Protein AF-V6KBD4-F1 (afdb_monomer_lite)

Radius of gyration: 64.6 Å; chains: 1; bounding box: 111×42×204 Å

pLDDT: mean 84.42, std 13.15, range [34.78, 98.12]

Organism: NCBI:txid1352936

Secondary structure (DSSP, 8-state):
-HHHHHHHHHHHHHHHHHHHHHHHHHHHHHHHHHHHHHHHHHHHHHHHHHHHHHHHHHHHHHHHHHHHHHHHHHHHHHHHHHHHHHHHHHHHHHHHHHHHHHHHHHHHHHHHHHHHHHHHHHHHHHHHHHHS------S-HHHHHHHHHHHHHHHHHHHHHHHH-HHHHHHHHHHHTTSS-HHHHHHHHHHHHHSTTTTT-BHHHHHHHHHHTT-TTHHHHHHHHHHHHHTT-TTSBHHHHTT-----

Structure (mmCIF, N/CA/C/O backbone):
data_AF-V6KBD4-F1
#
_entry.id   AF-V6KBD4-F1
#
loop_
_atom_site.group_PDB
_atom_site.id
_atom_site.type_symbol
_atom_site.label_atom_id
_atom_site.label_alt_id
_atom_site.label_comp_id
_atom_site.label_asym_id
_atom_site.label_entity_id
_atom_site.label_seq_id
_atom_site.pdbx_PDB_ins_code
_atom_site.Cartn_x
_atom_site.Cartn_y
_atom_site.Cartn_z
_atom_site.occupancy
_atom_site.B_iso_or_equiv
_atom_site.auth_seq_id
_atom_site.auth_comp_id
_atom_site.auth_asym_id
_atom_site.auth_atom_id
_atom_site.pdbx_PDB_model_num
ATOM 1 N N . ALA A 1 1 ? -62.530 -12.960 110.787 1.00 58.47 1 ALA A N 1
ATOM 2 C CA . ALA A 1 1 ? -62.232 -13.960 109.736 1.00 58.47 1 ALA A CA 1
ATOM 3 C C . ALA A 1 1 ? -62.511 -13.427 108.323 1.00 58.47 1 ALA A C 1
ATOM 5 O O . ALA A 1 1 ? -61.730 -13.721 107.429 1.00 58.47 1 ALA A O 1
ATOM 6 N N . GLU A 1 2 ? -63.551 -12.612 108.109 1.00 58.28 2 GLU A N 1
ATOM 7 C CA . GLU A 1 2 ? -63.892 -12.059 106.780 1.00 58.28 2 GLU A CA 1
ATOM 8 C C . GLU A 1 2 ? -62.861 -11.076 106.199 1.00 58.28 2 GLU A C 1
ATOM 10 O O . GLU A 1 2 ? -62.531 -11.183 105.022 1.00 58.28 2 GLU A O 1
ATOM 15 N N . GLY A 1 3 ? -62.255 -10.197 107.009 1.00 59.12 3 GLY A N 1
ATOM 16 C CA . GLY A 1 3 ? -61.242 -9.243 106.517 1.00 59.12 3 GLY A CA 1
ATOM 17 C C . GLY A 1 3 ? -59.971 -9.890 105.942 1.00 59.12 3 GLY A C 1
ATOM 18 O O . GLY A 1 3 ? -59.351 -9.336 105.040 1.00 59.12 3 GLY A O 1
ATOM 19 N N . ALA A 1 4 ? -59.612 -11.094 106.402 1.00 62.81 4 ALA A N 1
ATOM 20 C CA . ALA A 1 4 ? -58.472 -11.849 105.873 1.00 62.81 4 ALA A CA 1
ATOM 21 C C . ALA A 1 4 ? -58.790 -12.544 104.534 1.00 62.81 4 ALA A C 1
ATOM 23 O O . ALA A 1 4 ? -57.897 -12.712 103.710 1.00 62.81 4 ALA A O 1
ATOM 24 N N . ARG A 1 5 ? -60.058 -12.915 104.295 1.00 64.62 5 ARG A N 1
ATOM 25 C CA . ARG A 1 5 ? -60.506 -13.509 103.022 1.00 64.62 5 ARG A CA 1
ATOM 26 C C . ARG A 1 5 ? -60.622 -12.455 101.921 1.00 64.62 5 ARG A C 1
ATOM 28 O O . ARG A 1 5 ? -60.110 -12.678 100.833 1.00 64.62 5 ARG A O 1
ATOM 35 N N . ALA A 1 6 ? -61.161 -11.277 102.240 1.00 69.94 6 ALA A N 1
ATOM 36 C CA . ALA A 1 6 ? -61.219 -10.152 101.303 1.00 69.94 6 ALA A CA 1
ATOM 37 C C . ALA A 1 6 ? -59.817 -9.646 100.892 1.00 69.94 6 ALA A C 1
ATOM 39 O O . ALA A 1 6 ? -59.587 -9.315 99.732 1.00 69.94 6 ALA A O 1
ATOM 40 N N . ALA A 1 7 ? -58.848 -9.637 101.817 1.00 70.25 7 ALA A N 1
ATOM 41 C CA . ALA A 1 7 ? -57.458 -9.284 101.512 1.00 70.25 7 ALA A CA 1
ATOM 42 C C . ALA A 1 7 ? -56.741 -10.338 100.637 1.00 70.25 7 ALA A C 1
ATOM 44 O O . ALA A 1 7 ? -55.886 -9.989 99.818 1.00 70.25 7 ALA A O 1
ATOM 45 N N . ALA A 1 8 ? -57.100 -11.617 100.780 1.00 72.75 8 ALA A N 1
ATOM 46 C CA . ALA A 1 8 ? -56.566 -12.704 99.962 1.00 72.75 8 ALA A CA 1
ATOM 47 C C . ALA A 1 8 ? -57.151 -12.692 98.537 1.00 72.75 8 ALA A C 1
ATOM 49 O O . ALA A 1 8 ? -56.403 -12.791 97.570 1.00 72.75 8 ALA A O 1
ATOM 50 N N . GLU A 1 9 ? -58.459 -12.467 98.382 1.00 75.25 9 GLU A N 1
ATOM 51 C CA . GLU A 1 9 ? -59.081 -12.308 97.057 1.00 75.25 9 GLU A CA 1
ATOM 52 C C . GLU A 1 9 ? -58.562 -11.062 96.327 1.00 75.25 9 GLU A C 1
ATOM 54 O O . GLU A 1 9 ? -58.238 -11.127 95.142 1.00 75.25 9 GLU A O 1
ATOM 59 N N . ALA A 1 10 ? -58.390 -9.937 97.029 1.00 76.94 10 ALA A N 1
ATOM 60 C CA . ALA A 1 10 ? -57.836 -8.720 96.436 1.00 76.94 10 ALA A CA 1
ATOM 61 C C . ALA A 1 10 ? -56.384 -8.898 95.953 1.00 76.94 10 ALA A C 1
ATOM 63 O O . ALA A 1 10 ? -56.002 -8.357 94.914 1.00 76.94 10 ALA A O 1
ATOM 64 N N . THR A 1 11 ? -55.567 -9.669 96.678 1.00 76.69 11 THR A N 1
ATOM 65 C CA . THR A 1 11 ? -54.193 -9.975 96.249 1.00 76.69 11 THR A CA 1
ATOM 66 C C . THR A 1 11 ? -54.160 -10.965 95.087 1.00 76.69 11 THR A C 1
ATOM 68 O O . THR A 1 11 ? -53.359 -10.777 94.173 1.00 76.69 11 THR A O 1
ATOM 71 N N . GLU A 1 12 ? -55.054 -11.954 95.050 1.00 79.19 12 GLU A N 1
ATOM 72 C CA . GLU A 1 12 ? -55.147 -12.906 93.938 1.00 79.19 12 GLU A CA 1
ATOM 73 C C . GLU A 1 12 ? -55.615 -12.237 92.632 1.00 79.19 12 GLU A C 1
ATOM 75 O O . GLU A 1 12 ? -55.042 -12.480 91.568 1.00 79.19 12 GLU A O 1
ATOM 80 N N . VAL A 1 13 ? -56.605 -11.340 92.708 1.00 82.75 13 VAL A N 1
ATOM 81 C CA . VAL A 1 13 ? -57.064 -10.532 91.563 1.00 82.75 13 VAL A CA 1
ATOM 82 C C . VAL A 1 13 ? -55.946 -9.616 91.063 1.00 82.75 13 VAL A C 1
ATOM 84 O O . VAL A 1 13 ? -55.725 -9.523 89.855 1.00 82.75 13 VAL A O 1
ATOM 87 N N . ARG A 1 14 ? -55.185 -8.987 91.970 1.00 82.19 14 ARG A N 1
ATOM 88 C CA . ARG A 1 14 ? -54.047 -8.134 91.598 1.00 82.19 14 ARG A CA 1
ATOM 89 C C . ARG A 1 14 ? -52.930 -8.928 90.917 1.00 82.19 14 ARG A C 1
ATOM 91 O O . ARG A 1 14 ? -52.424 -8.489 89.892 1.00 82.19 14 ARG A O 1
ATOM 98 N N . LEU A 1 15 ? -52.589 -10.109 91.436 1.00 83.38 15 LEU A N 1
ATOM 99 C CA . LEU A 1 15 ? -51.578 -10.993 90.843 1.00 83.38 15 LEU A CA 1
ATOM 100 C C . LEU A 1 15 ? -52.000 -11.516 89.462 1.00 83.38 15 LEU A C 1
ATOM 102 O O . LEU A 1 15 ? -51.169 -11.587 88.557 1.00 83.38 15 LEU A O 1
ATOM 106 N N . LYS A 1 16 ? -53.285 -11.846 89.269 1.00 84.25 16 LYS A N 1
ATOM 107 C CA . LYS A 1 16 ? -53.825 -12.227 87.951 1.00 84.25 16 LYS A CA 1
ATOM 108 C C . LYS A 1 16 ? -53.750 -11.066 86.956 1.00 84.25 16 LYS A C 1
ATOM 110 O O . LYS A 1 16 ? -53.248 -11.264 85.854 1.00 84.25 16 LYS A O 1
ATOM 115 N N . ALA A 1 17 ? -54.149 -9.860 87.361 1.00 84.00 17 ALA A N 1
ATOM 116 C CA . ALA A 1 17 ? -54.062 -8.667 86.519 1.00 84.00 17 ALA A CA 1
ATOM 117 C C . ALA A 1 17 ? -52.607 -8.292 86.166 1.00 84.00 17 ALA A C 1
ATOM 119 O O . ALA A 1 17 ? -52.319 -7.928 85.026 1.00 84.00 17 ALA A O 1
ATOM 120 N N . GLU A 1 18 ? -51.668 -8.422 87.108 1.00 87.44 18 GLU A N 1
ATOM 121 C CA . GLU A 1 18 ? -50.233 -8.220 86.858 1.00 87.44 18 GLU A CA 1
ATOM 122 C C . GLU A 1 18 ? -49.668 -9.269 85.887 1.00 87.44 18 GLU A C 1
ATOM 124 O O . GLU A 1 18 ? -48.924 -8.916 84.971 1.00 87.44 18 GLU A O 1
ATOM 129 N N . ALA A 1 19 ? -50.050 -10.542 86.028 1.00 85.25 19 ALA A N 1
ATOM 130 C CA . ALA A 1 19 ? -49.623 -11.612 85.127 1.00 85.25 19 ALA A CA 1
ATOM 131 C C . ALA A 1 19 ? -50.192 -11.447 83.707 1.00 85.25 19 ALA A C 1
ATOM 133 O O . ALA A 1 19 ? -49.475 -11.657 82.728 1.00 85.25 19 ALA A O 1
ATOM 134 N N . GLU A 1 20 ? -51.458 -11.050 83.576 1.00 88.44 20 GLU A N 1
ATOM 135 C CA . GLU A 1 20 ? -52.072 -10.730 82.283 1.00 88.44 20 GLU A CA 1
ATOM 136 C C . GLU A 1 20 ? -51.432 -9.493 81.647 1.00 88.44 20 GLU A C 1
ATOM 138 O O . GLU A 1 20 ? -51.081 -9.529 80.468 1.00 88.44 20 GLU A O 1
ATOM 143 N N . GLY A 1 21 ? -51.175 -8.440 82.429 1.00 88.12 21 GLY A N 1
ATOM 144 C CA . GLY A 1 21 ? -50.456 -7.251 81.971 1.00 88.12 21 GLY A CA 1
ATOM 145 C C . GLY A 1 21 ? -49.027 -7.560 81.513 1.00 88.12 21 GLY A C 1
ATOM 146 O O . GLY A 1 21 ? -48.591 -7.061 80.475 1.00 88.12 21 GLY A O 1
ATOM 147 N N . ALA A 1 22 ? -48.308 -8.425 82.233 1.00 89.19 22 ALA A N 1
ATOM 148 C CA . ALA A 1 22 ? -46.974 -8.882 81.849 1.00 89.19 22 ALA A CA 1
ATOM 149 C C . ALA A 1 22 ? -47.001 -9.727 80.564 1.00 89.19 22 ALA A C 1
ATOM 151 O O . ALA A 1 22 ? -46.166 -9.527 79.684 1.00 89.19 22 ALA A O 1
ATOM 152 N N . ARG A 1 23 ? -47.985 -10.624 80.410 1.00 89.00 23 ARG A N 1
ATOM 153 C CA . ARG A 1 23 ? -48.173 -11.419 79.183 1.00 89.00 23 ARG A CA 1
ATOM 154 C C . ARG A 1 23 ? -48.525 -10.548 77.981 1.00 89.00 23 ARG A C 1
ATOM 156 O O . ARG A 1 23 ? -47.956 -10.749 76.914 1.00 89.00 23 ARG A O 1
ATOM 163 N N . ALA A 1 24 ? -49.418 -9.575 78.154 1.00 90.06 24 ALA A N 1
ATOM 164 C CA . ALA A 1 24 ? -49.795 -8.642 77.097 1.00 90.06 24 ALA A CA 1
ATOM 165 C C . ALA A 1 24 ? -48.598 -7.791 76.643 1.00 90.06 24 ALA A C 1
ATOM 167 O O . ALA A 1 24 ? -48.382 -7.631 75.445 1.00 90.06 24 ALA A O 1
ATOM 168 N N . ARG A 1 25 ? -47.772 -7.310 77.585 1.00 89.56 25 ARG A N 1
ATOM 169 C CA . ARG A 1 25 ? -46.521 -6.599 77.267 1.00 89.56 25 ARG A CA 1
ATOM 170 C C . ARG A 1 25 ? -45.523 -7.491 76.533 1.00 89.56 25 ARG A C 1
ATOM 172 O O . ARG A 1 25 ? -45.013 -7.080 75.500 1.00 89.56 25 ARG A O 1
ATOM 179 N N . ALA A 1 26 ? -45.301 -8.716 77.008 1.00 91.44 26 ALA A N 1
ATOM 180 C CA . ALA A 1 26 ? -44.385 -9.657 76.364 1.00 91.44 26 ALA A CA 1
ATOM 181 C C . ALA A 1 26 ? -44.830 -10.033 74.937 1.00 91.44 26 ALA A C 1
ATOM 183 O O . ALA A 1 26 ? -43.997 -10.150 74.041 1.00 91.44 26 ALA A O 1
ATOM 184 N N . LEU A 1 27 ? -46.139 -10.191 74.706 1.00 92.31 27 LEU A N 1
ATOM 185 C CA . LEU A 1 27 ? -46.696 -10.415 73.369 1.00 92.31 27 LEU A CA 1
ATOM 186 C C . LEU A 1 27 ? -46.504 -9.195 72.463 1.00 92.31 27 LEU A C 1
ATOM 188 O O . LEU A 1 27 ? -46.009 -9.352 71.350 1.00 92.31 27 LEU A O 1
ATOM 192 N N . ALA A 1 28 ? -46.815 -7.990 72.948 1.00 91.25 28 ALA A N 1
ATOM 193 C CA . ALA A 1 28 ? -46.629 -6.756 72.186 1.00 91.25 28 ALA A CA 1
ATOM 194 C C . ALA A 1 28 ? -45.151 -6.501 71.836 1.00 91.25 28 ALA A C 1
ATOM 196 O O . ALA A 1 28 ? -44.836 -6.101 70.716 1.00 91.25 28 ALA A O 1
ATOM 197 N N . GLU A 1 29 ? -44.226 -6.779 72.758 1.00 92.69 29 GLU A N 1
ATOM 198 C CA . GLU A 1 29 ? -42.783 -6.701 72.504 1.00 92.69 29 GLU A CA 1
ATOM 199 C C . GLU A 1 29 ? -42.326 -7.743 71.476 1.00 92.69 29 GLU A C 1
ATOM 201 O O . GLU A 1 29 ? -41.556 -7.415 70.573 1.00 92.69 29 GLU A O 1
ATOM 206 N N . ALA A 1 30 ? -42.822 -8.982 71.555 1.00 91.44 30 ALA A N 1
ATOM 207 C CA . ALA A 1 30 ? -42.499 -10.030 70.589 1.00 91.44 30 ALA A CA 1
ATOM 208 C C . ALA A 1 30 ? -43.043 -9.717 69.184 1.00 91.44 30 ALA A C 1
ATOM 210 O O . ALA A 1 30 ? -42.356 -9.957 68.188 1.00 91.44 30 ALA A O 1
ATOM 211 N N . GLU A 1 31 ? -44.255 -9.172 69.086 1.00 93.12 31 GLU A N 1
ATOM 212 C CA . GLU A 1 31 ? -44.840 -8.711 67.824 1.00 93.12 31 GLU A CA 1
ATOM 213 C C . GLU A 1 31 ? -44.078 -7.509 67.259 1.00 93.12 31 GLU A C 1
ATOM 215 O O . GLU A 1 31 ? -43.732 -7.514 66.077 1.00 93.12 31 GLU A O 1
ATOM 220 N N . GLY A 1 32 ? -43.723 -6.532 68.100 1.00 92.94 32 GLY A N 1
ATOM 221 C CA . GLY A 1 32 ? -42.894 -5.392 67.710 1.00 92.94 32 GLY A CA 1
ATOM 222 C C . GLY A 1 32 ? -41.508 -5.814 67.215 1.00 92.94 32 GLY A C 1
ATOM 223 O O . GLY A 1 32 ? -41.046 -5.337 66.178 1.00 92.94 32 GLY A O 1
ATOM 224 N N . ALA A 1 33 ? -40.864 -6.764 67.899 1.00 93.00 33 ALA A N 1
ATOM 225 C CA . ALA A 1 33 ? -39.579 -7.322 67.489 1.00 93.00 33 ALA A CA 1
ATOM 226 C C . ALA A 1 33 ? -39.678 -8.089 66.160 1.00 93.00 33 ALA A C 1
ATOM 228 O O . ALA A 1 33 ? -38.815 -7.929 65.297 1.00 93.00 33 ALA A O 1
ATOM 229 N N . LYS A 1 34 ? -40.745 -8.875 65.953 1.00 94.06 34 LYS A N 1
ATOM 230 C CA . LYS A 1 34 ? -41.002 -9.563 64.676 1.00 94.06 34 LYS A CA 1
ATOM 231 C C . LYS A 1 34 ? -41.247 -8.581 63.535 1.00 94.06 34 LYS A C 1
ATOM 233 O O . LYS A 1 34 ? -40.642 -8.734 62.480 1.00 94.06 34 LYS A O 1
ATOM 238 N N . ALA A 1 35 ? -42.098 -7.577 63.740 1.00 93.69 35 ALA A N 1
ATOM 239 C CA . ALA A 1 35 ? -42.390 -6.562 62.732 1.00 93.69 35 ALA A CA 1
ATOM 240 C C . ALA A 1 35 ? -41.123 -5.786 62.343 1.00 93.69 35 ALA A C 1
ATOM 242 O O . ALA A 1 35 ? -40.850 -5.598 61.158 1.00 93.69 35 ALA A O 1
ATOM 243 N N . LYS A 1 36 ? -40.301 -5.413 63.332 1.00 93.94 36 LYS A N 1
ATOM 244 C CA . LYS A 1 36 ? -39.011 -4.761 63.095 1.00 93.94 36 LYS A CA 1
ATOM 245 C C . LYS A 1 36 ? -38.039 -5.670 62.338 1.00 93.94 36 LYS A C 1
ATOM 247 O O . LYS A 1 36 ? -37.451 -5.229 61.357 1.00 93.94 36 LYS A O 1
ATOM 252 N N . GLY A 1 37 ? -37.919 -6.939 62.733 1.00 94.81 37 GLY A N 1
ATOM 253 C CA . GLY A 1 37 ? -37.059 -7.908 62.048 1.00 94.81 37 GLY A CA 1
ATOM 254 C C . GLY A 1 37 ? -37.481 -8.176 60.599 1.00 94.81 37 GLY A C 1
ATOM 255 O O . GLY A 1 37 ? -36.626 -8.305 59.725 1.00 94.81 37 GLY A O 1
ATOM 256 N N . LEU A 1 38 ? -38.788 -8.208 60.317 1.00 94.69 38 LEU A N 1
ATOM 257 C CA . LEU A 1 38 ? -39.311 -8.320 58.952 1.00 94.69 38 LEU A CA 1
ATOM 258 C C . LEU A 1 38 ? -38.984 -7.076 58.119 1.00 94.69 38 LEU A C 1
ATOM 260 O O . LEU A 1 38 ? -38.452 -7.216 57.020 1.00 94.69 38 LEU A O 1
ATOM 264 N N . ALA A 1 39 ? -39.216 -5.878 58.660 1.00 93.94 39 ALA A N 1
ATOM 265 C CA . ALA A 1 39 ? -38.894 -4.626 57.978 1.00 93.94 39 ALA A CA 1
ATOM 266 C C . ALA A 1 39 ? -37.385 -4.487 57.694 1.00 93.94 39 ALA A C 1
ATOM 268 O O . ALA A 1 39 ? -36.990 -4.064 56.608 1.00 93.94 39 ALA A O 1
ATOM 269 N N . GLU A 1 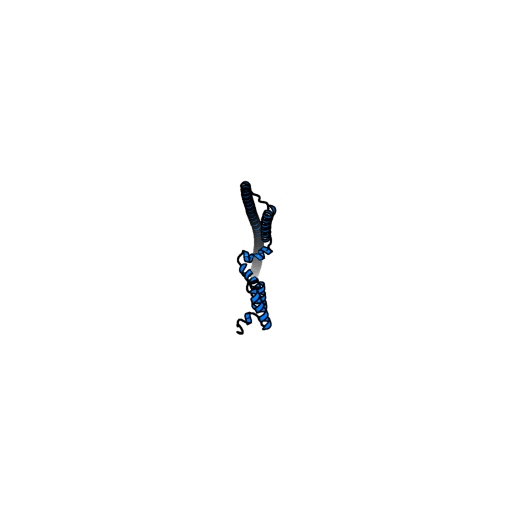40 ? -36.527 -4.887 58.636 1.00 95.00 40 GLU A N 1
ATOM 270 C CA . GLU A 1 40 ? -35.072 -4.907 58.445 1.00 95.00 40 GLU A CA 1
ATOM 271 C C . GLU A 1 40 ? -34.647 -5.922 57.372 1.00 95.00 40 GLU A C 1
ATOM 273 O O . GLU A 1 40 ? -33.812 -5.603 56.525 1.00 95.00 40 GLU A O 1
ATOM 278 N N . ALA A 1 41 ? -35.243 -7.119 57.352 1.00 94.12 41 ALA A N 1
ATOM 279 C CA . ALA A 1 41 ? -34.955 -8.134 56.339 1.00 94.12 41 ALA A CA 1
ATOM 280 C C . ALA A 1 41 ? -35.408 -7.705 54.934 1.00 94.12 41 ALA A C 1
ATOM 282 O O . ALA A 1 41 ? -34.686 -7.923 53.958 1.00 94.12 41 ALA A O 1
ATOM 283 N N . GLU A 1 42 ? -36.581 -7.083 54.816 1.00 95.19 42 GLU A N 1
ATOM 284 C CA . GLU A 1 42 ? -37.072 -6.519 53.557 1.00 95.19 42 GLU A CA 1
ATOM 285 C C . GLU A 1 42 ? -36.195 -5.359 53.084 1.00 95.19 42 GLU A C 1
ATOM 287 O O . GLU A 1 42 ? -35.783 -5.345 51.924 1.00 95.19 42 GLU A O 1
ATOM 292 N N . GLY A 1 43 ? -35.816 -4.447 53.986 1.00 95.38 43 GLY A N 1
ATOM 293 C CA . GLY A 1 43 ? -34.885 -3.361 53.685 1.00 95.38 43 GLY A CA 1
ATOM 294 C C . GLY A 1 43 ? -33.518 -3.872 53.222 1.00 95.38 43 GLY A C 1
ATOM 295 O O . GLY A 1 43 ? -32.977 -3.387 52.227 1.00 95.38 43 GLY A O 1
ATOM 296 N N . ALA A 1 44 ? -32.980 -4.899 53.885 1.00 95.50 44 ALA A N 1
ATOM 297 C CA . ALA A 1 44 ? -31.722 -5.532 53.498 1.00 95.50 44 ALA A CA 1
ATOM 298 C C . ALA A 1 44 ? -31.814 -6.219 52.126 1.00 95.50 44 ALA A C 1
ATOM 300 O O . ALA A 1 44 ? -30.894 -6.092 51.318 1.00 95.50 44 ALA A O 1
ATOM 301 N N . ARG A 1 45 ? -32.928 -6.902 51.826 1.00 94.94 45 ARG A N 1
ATOM 302 C CA . ARG A 1 45 ? -33.166 -7.519 50.509 1.00 94.94 45 ARG A CA 1
ATOM 303 C C . ARG A 1 45 ? -33.302 -6.478 49.406 1.00 94.94 45 ARG A C 1
ATOM 305 O O . ARG A 1 45 ? -32.666 -6.631 48.368 1.00 94.94 45 ARG A O 1
ATOM 312 N N . ALA A 1 46 ? -34.089 -5.428 49.630 1.00 95.44 46 ALA A N 1
ATOM 313 C CA . ALA A 1 46 ? -34.276 -4.353 48.661 1.00 95.44 46 ALA A CA 1
ATOM 314 C C . ALA A 1 46 ? -32.946 -3.653 48.355 1.00 95.44 46 ALA A C 1
ATOM 316 O O . ALA A 1 46 ? -32.602 -3.459 47.190 1.00 95.44 46 ALA A O 1
ATOM 317 N N . LYS A 1 47 ? -32.154 -3.359 49.393 1.00 95.75 47 LYS A N 1
ATOM 318 C CA . LYS A 1 47 ? -30.819 -2.779 49.233 1.00 95.75 47 LYS A CA 1
ATOM 319 C C . LYS A 1 47 ? -29.871 -3.723 48.493 1.00 95.75 47 LYS A C 1
ATOM 321 O O . LYS A 1 47 ? -29.236 -3.303 47.535 1.00 95.75 47 LYS A O 1
ATOM 326 N N . GLY A 1 48 ? -29.833 -5.003 48.869 1.00 96.25 48 GLY A N 1
ATOM 327 C CA . GLY A 1 48 ? -29.011 -6.003 48.185 1.00 96.25 48 GLY A CA 1
ATOM 328 C C . GLY A 1 48 ? -29.378 -6.174 46.708 1.00 96.25 48 GLY A C 1
ATOM 329 O O . GLY A 1 48 ? -28.491 -6.334 45.873 1.00 96.25 48 GLY A O 1
ATOM 330 N N . HIS A 1 49 ? -30.667 -6.090 46.365 1.00 95.50 49 HIS A N 1
ATOM 331 C CA . HIS A 1 49 ? -31.121 -6.128 44.976 1.00 95.50 49 HIS A CA 1
ATOM 332 C C . HIS A 1 49 ? -30.675 -4.885 44.199 1.00 95.50 49 HIS A C 1
ATOM 334 O O . HIS A 1 49 ? -30.092 -5.018 43.125 1.00 95.50 49 HIS A O 1
ATOM 340 N N . ALA A 1 50 ? -30.881 -3.694 44.768 1.00 95.75 50 ALA A N 1
ATOM 341 C CA . ALA A 1 50 ? -30.464 -2.436 44.156 1.00 95.75 50 ALA A CA 1
ATOM 342 C C . ALA A 1 50 ? -28.940 -2.374 43.949 1.00 95.75 50 ALA A C 1
ATOM 344 O O . ALA A 1 50 ? -28.474 -1.972 42.883 1.00 95.75 50 ALA A 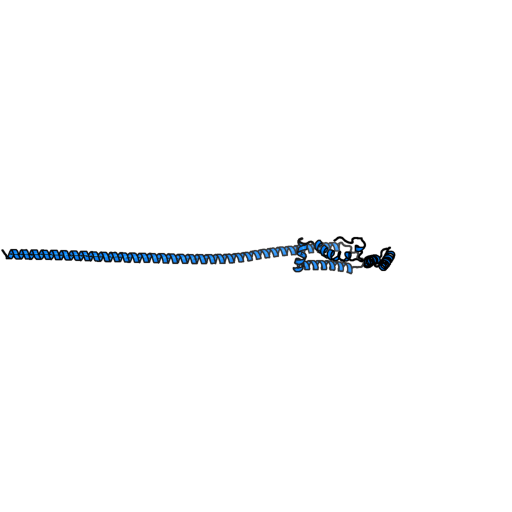O 1
ATOM 345 N N . ASP A 1 51 ? -28.159 -2.833 44.930 1.00 95.75 51 ASP A N 1
ATOM 346 C CA . ASP A 1 51 ? -26.699 -2.896 44.836 1.00 95.75 51 ASP A CA 1
ATOM 347 C C . ASP A 1 51 ? -26.255 -3.885 43.743 1.00 95.75 51 ASP A C 1
ATOM 349 O O . ASP A 1 51 ? -25.359 -3.578 42.952 1.00 95.75 51 ASP A O 1
ATOM 353 N N . ALA A 1 52 ? -26.906 -5.050 43.637 1.00 95.94 52 ALA A N 1
ATOM 354 C CA . ALA A 1 52 ? -26.609 -6.041 42.603 1.00 95.94 52 ALA A CA 1
ATOM 355 C C . ALA A 1 52 ? -26.966 -5.548 41.191 1.00 95.94 52 ALA A C 1
ATOM 357 O O . ALA A 1 52 ? -26.199 -5.764 40.250 1.00 95.94 52 ALA A O 1
ATOM 358 N N . GLU A 1 53 ? -28.107 -4.880 41.024 1.00 96.31 53 GLU A N 1
ATOM 359 C CA . GLU A 1 53 ? -28.494 -4.261 39.752 1.00 96.31 53 GLU A CA 1
ATOM 360 C C . GLU A 1 53 ? -27.551 -3.121 39.373 1.00 96.31 53 GLU A C 1
ATOM 362 O O . GLU A 1 53 ? -27.087 -3.066 38.234 1.00 96.31 53 GLU A O 1
ATOM 367 N N . GLY A 1 54 ? -27.188 -2.266 40.333 1.00 96.56 54 GLY A N 1
ATOM 368 C CA . GLY A 1 54 ? -26.215 -1.198 40.130 1.00 96.56 54 GLY A CA 1
ATOM 369 C C . GLY A 1 54 ? -24.841 -1.732 39.720 1.00 96.56 54 GLY A C 1
ATOM 370 O O . GLY A 1 54 ? -24.231 -1.213 38.785 1.00 96.56 54 GLY A O 1
ATOM 371 N N . ALA A 1 55 ? -24.369 -2.802 40.365 1.00 96.94 55 ALA A N 1
ATOM 372 C CA . ALA A 1 55 ? -23.114 -3.459 40.011 1.00 96.94 55 ALA A CA 1
ATOM 373 C C . ALA A 1 55 ? -23.158 -4.067 38.600 1.00 96.94 55 ALA A C 1
ATOM 375 O O . ALA A 1 55 ? -22.225 -3.873 37.822 1.00 96.94 55 ALA A O 1
ATOM 376 N N . LYS A 1 56 ? -24.257 -4.742 38.235 1.00 97.00 56 LYS A N 1
ATOM 377 C CA . LYS A 1 56 ? -24.452 -5.284 36.879 1.00 97.00 56 LYS A CA 1
ATOM 378 C C . LYS A 1 56 ? -24.480 -4.183 35.823 1.00 97.00 56 LYS A C 1
ATOM 380 O O . LYS A 1 56 ? -23.812 -4.313 34.801 1.00 97.00 56 LYS A O 1
ATOM 385 N N . ALA A 1 57 ? -25.218 -3.102 36.070 1.00 97.00 57 ALA A N 1
ATOM 386 C CA . ALA A 1 57 ? -25.313 -1.977 35.148 1.00 97.00 57 ALA A CA 1
ATOM 387 C C . ALA A 1 57 ? -23.947 -1.311 34.932 1.00 97.00 57 ALA A C 1
ATOM 389 O O . ALA A 1 57 ? -23.574 -1.047 33.790 1.00 97.00 57 ALA A O 1
ATOM 390 N N . LYS A 1 58 ? -23.167 -1.110 36.005 1.00 96.81 58 LYS A N 1
ATOM 391 C CA . LYS A 1 58 ? -21.794 -0.590 35.910 1.00 96.81 58 LYS A CA 1
ATOM 392 C C . LYS A 1 58 ? -20.879 -1.520 35.122 1.00 96.81 58 LYS A C 1
ATOM 394 O O . LYS A 1 58 ? -20.241 -1.062 34.183 1.00 96.81 58 LYS A O 1
ATOM 399 N N . ALA A 1 59 ? -20.869 -2.814 35.437 1.00 97.38 59 ALA A N 1
ATOM 400 C CA . ALA A 1 59 ? -20.032 -3.782 34.731 1.00 97.38 59 ALA A CA 1
ATOM 401 C C . ALA A 1 59 ? -20.366 -3.851 33.230 1.00 97.38 59 ALA A C 1
ATOM 403 O O . ALA A 1 59 ? -19.472 -3.953 32.393 1.00 97.38 59 ALA A O 1
ATOM 404 N N . LEU A 1 60 ? -21.650 -3.752 32.872 1.00 97.62 60 LEU A N 1
ATOM 405 C CA . LEU A 1 60 ? -22.090 -3.749 31.477 1.00 97.62 60 LEU A CA 1
ATOM 406 C C . LEU A 1 60 ? -21.707 -2.442 30.764 1.00 97.62 60 LEU A C 1
ATOM 408 O O . LEU A 1 60 ? -21.235 -2.476 29.626 1.00 97.62 60 LEU A O 1
ATOM 412 N N . ALA A 1 61 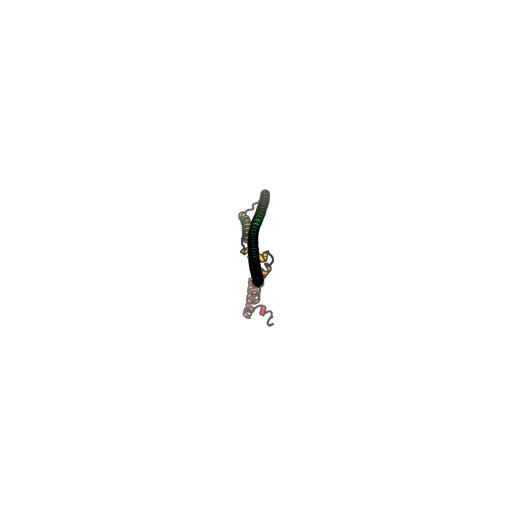? -21.842 -1.296 31.434 1.00 97.62 61 ALA A N 1
ATOM 413 C CA . ALA A 1 61 ? -21.379 -0.009 30.915 1.00 97.62 61 ALA A CA 1
ATOM 414 C C . ALA A 1 61 ? -19.853 0.007 30.699 1.00 97.62 61 ALA A C 1
ATOM 416 O O . ALA A 1 61 ? -19.375 0.473 29.669 1.00 97.62 61 ALA A O 1
ATOM 417 N N . GLU A 1 62 ? -19.079 -0.561 31.623 1.00 97.38 62 GLU A N 1
ATOM 418 C CA . GLU A 1 62 ? -17.625 -0.683 31.488 1.00 97.38 62 GLU A CA 1
ATOM 419 C C . GLU A 1 62 ? -17.238 -1.628 30.344 1.00 97.38 62 GLU A C 1
ATOM 421 O O . GLU A 1 62 ? -16.399 -1.280 29.513 1.00 97.38 62 GLU A O 1
ATOM 426 N N . ALA A 1 63 ? -17.886 -2.792 30.238 1.00 97.69 63 ALA A N 1
ATOM 427 C CA . ALA A 1 63 ? -17.630 -3.745 29.160 1.00 97.69 63 ALA A CA 1
ATOM 428 C C . ALA A 1 63 ? -17.954 -3.158 27.778 1.00 97.69 63 ALA A C 1
ATOM 430 O O . ALA A 1 63 ? -17.188 -3.337 26.831 1.00 97.69 63 ALA A O 1
ATOM 431 N N . THR A 1 64 ? -19.067 -2.429 27.661 1.00 97.69 64 THR A N 1
ATOM 432 C CA . THR A 1 64 ? -19.437 -1.744 26.414 1.00 97.69 64 THR A CA 1
ATOM 433 C C . THR A 1 64 ? -18.463 -0.617 26.085 1.00 97.69 64 THR A C 1
ATOM 435 O O . THR A 1 64 ? -18.001 -0.550 24.951 1.00 97.69 64 THR A O 1
ATOM 438 N N . ALA A 1 65 ? -18.058 0.199 27.062 1.00 97.94 65 ALA A N 1
ATOM 439 C CA . ALA A 1 65 ? -17.062 1.250 26.853 1.00 97.94 65 ALA A CA 1
ATOM 440 C C . ALA A 1 65 ? -15.707 0.690 26.385 1.00 97.94 65 ALA A C 1
ATOM 442 O O . ALA A 1 65 ? -15.112 1.215 25.443 1.00 97.94 65 ALA A O 1
ATOM 443 N N . ILE A 1 66 ? -15.232 -0.399 27.000 1.00 97.88 66 ILE A N 1
ATOM 444 C CA . ILE A 1 66 ? -14.001 -1.083 26.581 1.00 97.88 66 ILE A CA 1
ATOM 445 C C . ILE A 1 66 ? -14.165 -1.664 25.174 1.00 97.88 66 ILE A C 1
ATOM 447 O O . ILE A 1 66 ? -13.279 -1.496 24.339 1.00 97.88 66 ILE A O 1
ATOM 451 N N . GLY A 1 67 ? -15.298 -2.311 24.891 1.00 97.56 67 GLY A N 1
ATOM 452 C CA . GLY A 1 67 ? -15.584 -2.887 23.580 1.00 97.56 67 GLY A CA 1
ATOM 453 C C . GLY A 1 67 ? -15.583 -1.840 22.467 1.00 97.56 67 GLY A C 1
ATOM 454 O O . GLY A 1 67 ? -14.927 -2.031 21.445 1.00 97.56 67 GLY A O 1
ATOM 455 N N . GLU A 1 68 ? -16.263 -0.714 22.673 1.00 97.81 68 GLU A N 1
ATOM 456 C CA . GLU A 1 68 ? -16.297 0.385 21.704 1.00 97.81 68 GLU A CA 1
ATOM 457 C C . GLU A 1 68 ? -14.923 1.045 21.539 1.00 97.81 68 GLU A C 1
ATOM 459 O O . GLU A 1 68 ? -14.508 1.322 20.414 1.00 97.81 68 GLU A O 1
ATOM 464 N N . LYS A 1 69 ? -14.157 1.207 22.627 1.00 97.94 69 LYS A N 1
ATOM 465 C CA . LYS A 1 69 ? -12.778 1.705 22.554 1.00 97.94 69 LYS A CA 1
ATOM 466 C C . LYS A 1 69 ? -11.884 0.789 21.714 1.00 97.94 69 LYS A C 1
ATOM 468 O O . LYS A 1 69 ? -11.194 1.271 20.823 1.00 97.94 69 LYS A O 1
ATOM 473 N N . LEU A 1 70 ? -11.923 -0.522 21.955 1.00 97.75 70 LEU A N 1
ATOM 474 C CA . LEU A 1 70 ? -11.122 -1.494 21.205 1.00 97.75 70 LEU A CA 1
ATOM 475 C C . LEU A 1 70 ? -11.529 -1.562 19.729 1.00 97.75 70 LEU A C 1
ATOM 477 O O . LEU A 1 70 ? -10.665 -1.679 18.864 1.00 97.75 70 LEU A O 1
ATOM 481 N N . LYS A 1 71 ? -12.827 -1.448 19.419 1.00 97.75 71 LYS A N 1
ATOM 482 C CA . LYS A 1 71 ? -13.298 -1.348 18.029 1.00 97.75 71 LYS A CA 1
ATOM 483 C C . LYS A 1 71 ? -12.770 -0.089 17.345 1.00 97.75 71 LYS A C 1
ATOM 485 O O . LYS A 1 71 ? -12.298 -0.178 16.216 1.00 97.75 71 LYS A O 1
ATOM 490 N N . ALA A 1 72 ? -12.825 1.059 18.020 1.00 98.06 72 ALA A N 1
ATOM 491 C CA . ALA A 1 72 ? -12.307 2.315 17.485 1.00 98.06 72 ALA A CA 1
ATOM 492 C C . ALA A 1 72 ? -10.786 2.252 17.260 1.00 98.06 72 ALA A C 1
ATOM 494 O O . ALA A 1 72 ? -10.298 2.676 16.214 1.00 98.06 72 ALA A O 1
ATOM 495 N N . GLU A 1 73 ? -10.038 1.666 18.198 1.00 97.19 73 GLU A N 1
ATOM 496 C CA . GLU A 1 73 ? -8.596 1.441 18.050 1.00 97.19 73 GLU A CA 1
ATOM 497 C C . GLU A 1 73 ? -8.283 0.493 16.886 1.00 97.19 73 GLU A C 1
ATOM 499 O O . GLU A 1 73 ? -7.402 0.789 16.081 1.00 97.19 73 GLU A O 1
ATOM 504 N N . ALA A 1 74 ? -9.025 -0.609 16.744 1.00 97.62 74 ALA A N 1
ATOM 505 C CA . ALA A 1 74 ? -8.854 -1.544 15.636 1.00 97.62 74 ALA A CA 1
ATOM 506 C C . ALA A 1 74 ? -9.153 -0.891 14.277 1.00 97.62 74 ALA A C 1
ATOM 508 O O . ALA A 1 74 ? -8.395 -1.085 13.322 1.00 97.62 74 ALA A O 1
ATOM 509 N N . ALA A 1 75 ? -10.215 -0.084 14.193 1.00 97.38 75 ALA A N 1
ATOM 510 C CA . ALA A 1 75 ? -10.548 0.678 12.992 1.00 97.38 75 ALA A CA 1
ATOM 511 C C . ALA A 1 75 ? -9.426 1.666 12.641 1.00 97.38 75 ALA A C 1
ATOM 513 O O . ALA A 1 75 ? -8.900 1.622 11.531 1.00 97.38 75 ALA A O 1
ATOM 514 N N . GLY A 1 76 ? -8.965 2.464 13.610 1.00 97.62 76 GLY A N 1
ATOM 515 C CA . GLY A 1 76 ? -7.867 3.411 13.404 1.00 97.62 76 GLY A CA 1
A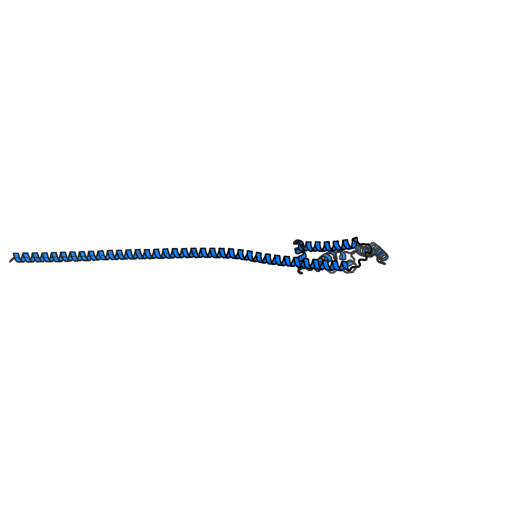TOM 516 C C . GLY A 1 76 ? -6.546 2.736 13.021 1.00 97.62 76 GLY A C 1
ATOM 517 O O . GLY A 1 76 ? -5.802 3.249 12.186 1.00 97.62 76 GLY A O 1
ATOM 518 N N . LEU A 1 77 ? -6.251 1.558 13.578 1.00 97.31 77 LEU A N 1
ATOM 519 C CA . LEU A 1 77 ? -5.060 0.788 13.219 1.00 97.31 77 LEU A CA 1
ATOM 520 C C . LEU A 1 77 ? -5.159 0.219 11.797 1.00 97.31 77 LEU A C 1
ATOM 522 O O . LEU A 1 77 ? -4.167 0.223 11.071 1.00 97.31 77 LEU A O 1
ATOM 526 N N . THR A 1 78 ? -6.355 -0.205 11.383 1.00 97.19 78 THR A N 1
ATOM 527 C CA . THR A 1 78 ? -6.631 -0.687 10.021 1.00 97.19 78 THR A CA 1
ATOM 528 C C . THR A 1 78 ? -6.504 0.441 9.002 1.00 97.19 78 THR A C 1
ATOM 530 O O . THR A 1 78 ? -5.814 0.284 7.997 1.00 97.19 78 THR A O 1
ATOM 533 N N . GLU A 1 79 ? -7.097 1.603 9.279 1.00 96.81 79 GLU A N 1
ATOM 534 C CA . GLU A 1 79 ? -6.977 2.791 8.427 1.00 96.81 79 GLU A CA 1
ATOM 535 C C . GLU A 1 79 ? -5.522 3.257 8.319 1.00 96.81 79 GLU A C 1
ATOM 537 O O . GLU A 1 79 ? -5.034 3.540 7.224 1.00 96.81 79 GLU A O 1
ATOM 542 N N . LYS A 1 80 ? -4.784 3.261 9.436 1.00 97.12 80 LYS A N 1
ATOM 543 C CA . LYS A 1 80 ? -3.356 3.590 9.440 1.00 97.12 80 LYS A CA 1
ATOM 544 C C . LYS A 1 80 ? -2.535 2.583 8.635 1.00 97.12 80 LYS A C 1
ATOM 546 O O . LYS A 1 80 ? -1.644 2.993 7.895 1.00 97.12 80 LYS A O 1
ATOM 551 N N . ALA A 1 81 ? -2.819 1.287 8.755 1.00 96.62 81 ALA A N 1
ATOM 552 C CA . ALA A 1 81 ? -2.145 0.252 7.974 1.00 96.62 81 ALA A CA 1
ATOM 553 C C . ALA A 1 81 ? -2.431 0.402 6.472 1.00 96.62 81 ALA A C 1
ATOM 555 O O . ALA A 1 81 ? -1.505 0.322 5.668 1.00 96.62 81 ALA A O 1
ATOM 556 N N . ALA A 1 82 ? -3.679 0.693 6.096 1.00 96.50 82 ALA A N 1
ATOM 557 C CA . ALA A 1 82 ? -4.058 0.954 4.710 1.00 96.50 82 ALA A CA 1
ATOM 558 C C . ALA A 1 82 ? -3.353 2.201 4.147 1.00 96.50 82 ALA A C 1
ATOM 560 O O . ALA A 1 82 ? -2.818 2.158 3.041 1.00 96.50 82 ALA A O 1
ATOM 561 N N . ALA A 1 83 ? -3.282 3.287 4.924 1.00 96.31 83 ALA A N 1
ATOM 562 C CA . ALA A 1 83 ? -2.555 4.493 4.536 1.00 96.31 83 ALA A CA 1
ATOM 563 C C . ALA A 1 83 ? -1.049 4.230 4.357 1.00 96.31 83 ALA A C 1
ATOM 565 O O . ALA A 1 83 ? -0.449 4.705 3.394 1.00 96.31 83 ALA A O 1
ATOM 566 N N . MET A 1 84 ? -0.442 3.437 5.246 1.00 94.69 84 MET A N 1
ATOM 567 C CA . MET A 1 84 ? 0.965 3.041 5.126 1.00 94.69 84 MET A CA 1
ATOM 568 C C . MET A 1 84 ? 1.217 2.171 3.895 1.00 94.69 84 MET A C 1
ATOM 570 O O . MET A 1 84 ? 2.182 2.410 3.178 1.00 94.69 84 MET A O 1
ATOM 574 N N . ALA A 1 85 ? 0.340 1.204 3.615 1.00 95.56 85 ALA A N 1
ATOM 575 C CA . ALA A 1 85 ? 0.447 0.368 2.424 1.00 95.56 85 ALA A CA 1
ATOM 576 C C . ALA A 1 85 ? 0.351 1.199 1.133 1.00 95.56 85 ALA A C 1
ATOM 578 O O . ALA A 1 85 ? 1.130 0.990 0.208 1.00 95.56 85 ALA A O 1
ATOM 579 N N . ALA A 1 86 ? -0.551 2.185 1.090 1.00 93.88 86 ALA A N 1
ATOM 580 C CA . ALA A 1 86 ? -0.682 3.084 -0.054 1.00 93.88 86 ALA A CA 1
ATOM 581 C C . ALA A 1 86 ? 0.568 3.960 -0.268 1.00 93.88 86 ALA A C 1
ATOM 583 O O . ALA A 1 86 ? 1.003 4.151 -1.403 1.00 93.88 86 ALA A O 1
ATOM 584 N N . LEU A 1 87 ? 1.163 4.476 0.814 1.00 93.50 87 LEU A N 1
ATOM 585 C CA . LEU A 1 87 ? 2.407 5.253 0.751 1.00 93.50 87 LEU A CA 1
ATOM 586 C C . LEU A 1 87 ? 3.596 4.402 0.296 1.00 93.50 87 LEU A C 1
ATOM 588 O O . LEU A 1 87 ? 4.428 4.874 -0.480 1.00 93.50 87 LEU A O 1
ATOM 592 N N . ASP A 1 88 ? 3.676 3.163 0.773 1.00 94.94 88 ASP A N 1
ATOM 593 C CA . ASP A 1 88 ? 4.744 2.234 0.419 1.00 94.94 88 ASP A CA 1
ATOM 594 C C . ASP A 1 88 ? 4.676 1.843 -1.063 1.00 94.94 88 ASP A C 1
ATOM 596 O O . ASP A 1 88 ? 5.679 1.949 -1.764 1.00 94.94 88 ASP A O 1
ATOM 600 N N . GLU A 1 89 ? 3.489 1.513 -1.580 1.00 92.00 89 GLU A N 1
ATOM 601 C CA . GLU A 1 89 ? 3.285 1.204 -3.003 1.00 92.00 89 GLU A CA 1
ATOM 602 C C . GLU A 1 89 ? 3.711 2.372 -3.910 1.00 92.00 89 GLU A C 1
ATOM 604 O O . GLU A 1 89 ? 4.471 2.190 -4.864 1.00 92.00 89 GLU A O 1
ATOM 609 N N . ALA A 1 90 ? 3.301 3.601 -3.575 1.00 91.69 90 ALA A N 1
ATOM 610 C CA . ALA A 1 90 ? 3.728 4.791 -4.310 1.00 91.69 90 ALA A CA 1
ATOM 611 C C . ALA A 1 90 ? 5.254 4.989 -4.248 1.00 91.69 90 ALA A C 1
ATOM 613 O O . ALA A 1 90 ? 5.888 5.314 -5.255 1.00 91.69 90 ALA A O 1
ATOM 614 N N . SER A 1 91 ? 5.859 4.758 -3.079 1.00 92.56 91 SER A N 1
ATOM 615 C CA . SER A 1 91 ? 7.306 4.897 -2.875 1.00 92.56 91 SER A CA 1
ATOM 616 C C . SER A 1 91 ? 8.100 3.867 -3.679 1.00 92.56 91 SER A C 1
ATOM 618 O O . SER A 1 91 ? 9.089 4.229 -4.320 1.00 92.56 91 SER A O 1
ATOM 620 N N . ARG A 1 92 ? 7.648 2.606 -3.712 1.00 95.00 92 ARG A N 1
ATOM 621 C CA . ARG A 1 92 ? 8.259 1.558 -4.543 1.00 95.00 92 ARG A CA 1
ATOM 622 C C . ARG A 1 92 ? 8.189 1.917 -6.019 1.00 95.00 92 ARG A C 1
ATOM 624 O O . ARG A 1 92 ? 9.213 1.857 -6.692 1.00 95.00 92 ARG A O 1
ATOM 631 N N . GLY A 1 93 ? 7.034 2.383 -6.498 1.00 94.38 93 GLY A N 1
ATOM 632 C CA . GLY A 1 93 ? 6.878 2.813 -7.889 1.00 94.38 93 GLY A CA 1
ATOM 633 C C . GLY A 1 93 ? 7.848 3.936 -8.280 1.00 94.38 93 GLY A C 1
ATOM 634 O O . GLY A 1 93 ? 8.436 3.905 -9.363 1.00 94.38 93 GLY A O 1
ATOM 635 N N . HIS A 1 94 ? 8.079 4.906 -7.390 1.00 96.06 94 HIS A N 1
ATOM 636 C CA . HIS A 1 94 ? 9.073 5.957 -7.619 1.00 96.06 94 HIS A CA 1
ATOM 637 C C . HIS A 1 94 ? 10.511 5.427 -7.657 1.00 96.06 94 HIS A C 1
ATOM 639 O O . HIS A 1 94 ? 11.291 5.866 -8.507 1.00 96.06 94 HIS A O 1
ATOM 645 N N . GLU A 1 95 ? 10.867 4.491 -6.777 1.00 95.62 95 GLU A N 1
ATOM 646 C CA . GLU A 1 95 ? 12.214 3.918 -6.750 1.00 95.62 95 GLU A CA 1
ATOM 647 C C . GLU A 1 95 ? 12.471 3.019 -7.964 1.00 95.62 95 GLU A C 1
ATOM 649 O O . GLU A 1 95 ? 13.500 3.159 -8.623 1.00 95.62 95 GLU A O 1
ATOM 654 N N . GLU A 1 96 ? 11.510 2.176 -8.343 1.00 95.94 96 GLU A N 1
ATOM 655 C CA . GLU A 1 96 ? 11.584 1.376 -9.567 1.00 95.94 96 GLU A CA 1
ATOM 656 C C . GLU A 1 96 ? 11.712 2.261 -10.809 1.00 95.94 96 GLU A C 1
ATOM 658 O O . GLU A 1 96 ? 12.558 2.007 -11.669 1.00 95.94 96 GLU A O 1
ATOM 663 N N . TYR A 1 97 ? 10.937 3.347 -10.889 1.00 96.62 97 TYR A N 1
ATOM 664 C CA . TYR A 1 97 ? 11.056 4.312 -11.980 1.00 96.62 97 TYR A CA 1
ATOM 665 C C . TYR A 1 97 ? 12.440 4.973 -12.011 1.00 96.62 97 TYR A C 1
ATOM 667 O O . TYR A 1 97 ? 13.035 5.108 -13.082 1.00 96.62 97 TYR A O 1
ATOM 675 N N . ARG A 1 98 ? 12.986 5.349 -10.848 1.00 97.69 98 ARG A N 1
ATOM 676 C CA . ARG A 1 98 ? 14.326 5.941 -10.735 1.00 97.69 98 ARG A CA 1
ATOM 677 C C . ARG A 1 98 ? 15.409 4.969 -11.199 1.00 97.69 98 ARG A C 1
ATOM 679 O O . ARG A 1 98 ? 16.280 5.365 -11.973 1.00 97.69 98 ARG A O 1
ATOM 686 N N . LEU A 1 99 ? 15.340 3.711 -10.762 1.00 97.38 99 LEU A N 1
ATOM 687 C CA . LEU A 1 99 ? 16.271 2.655 -11.164 1.00 97.38 99 LEU A CA 1
ATOM 688 C C . LEU A 1 99 ? 16.167 2.363 -12.662 1.00 97.38 99 LEU A C 1
ATOM 690 O O . LEU A 1 99 ? 17.191 2.286 -13.340 1.00 97.38 99 LEU A O 1
ATOM 694 N N . ARG A 1 100 ? 14.946 2.284 -13.204 1.00 97.19 100 ARG A N 1
ATOM 695 C CA . ARG A 1 100 ? 14.730 2.089 -14.641 1.00 97.19 100 ARG A CA 1
ATOM 696 C C . ARG A 1 100 ? 15.304 3.243 -15.453 1.00 97.19 100 ARG A C 1
ATOM 698 O O . ARG A 1 100 ? 16.015 3.004 -16.421 1.00 97.19 100 ARG A O 1
ATOM 705 N N . LEU A 1 101 ? 15.055 4.485 -15.040 1.00 98.06 101 LEU A N 1
ATOM 706 C CA . LEU A 1 101 ? 15.588 5.665 -15.718 1.00 98.06 101 LEU A CA 1
ATOM 707 C C . LEU A 1 101 ? 17.124 5.706 -15.669 1.00 98.06 101 LEU A C 1
ATOM 709 O O . LEU A 1 101 ? 17.759 6.093 -16.650 1.00 98.06 101 LEU A O 1
ATOM 713 N N . ALA A 1 102 ? 17.728 5.293 -14.550 1.00 97.56 102 ALA A N 1
ATOM 714 C CA . ALA A 1 102 ? 19.178 5.175 -14.427 1.00 97.56 102 ALA A CA 1
ATOM 715 C C . ALA A 1 102 ? 19.745 4.111 -15.383 1.00 97.56 102 ALA A C 1
ATOM 717 O O . ALA A 1 102 ? 20.694 4.405 -16.110 1.00 97.56 102 ALA A O 1
ATOM 718 N N . ALA A 1 103 ? 19.119 2.933 -15.451 1.00 97.94 103 ALA A N 1
ATOM 719 C CA . ALA A 1 103 ? 19.505 1.869 -16.376 1.00 97.94 103 ALA A CA 1
ATOM 720 C C . ALA A 1 103 ? 19.331 2.288 -17.849 1.00 97.94 103 ALA A C 1
ATOM 722 O O . ALA A 1 103 ? 20.238 2.112 -18.658 1.00 97.94 103 ALA A O 1
ATOM 723 N N . GLU A 1 104 ? 18.202 2.912 -18.206 1.00 97.50 104 GLU A N 1
ATOM 724 C CA . GLU A 1 104 ? 17.963 3.448 -19.553 1.00 97.50 104 GLU A CA 1
ATOM 725 C C . GLU A 1 104 ? 19.013 4.501 -19.936 1.00 97.50 104 GLU A C 1
ATOM 727 O O . GLU A 1 104 ? 19.509 4.506 -21.064 1.00 97.50 104 GLU A O 1
ATOM 732 N N . LYS A 1 105 ? 19.377 5.389 -19.001 1.00 98.06 105 LYS A N 1
ATOM 733 C CA . LYS A 1 105 ? 20.439 6.379 -19.207 1.00 98.06 105 LYS A CA 1
ATOM 734 C C . LYS A 1 105 ? 21.782 5.701 -19.478 1.00 98.06 105 LYS A C 1
ATOM 736 O O . LYS A 1 105 ? 22.476 6.117 -20.403 1.00 98.06 105 LYS A O 1
ATOM 741 N N . GLU A 1 106 ? 22.151 4.695 -18.692 1.00 98.06 106 GLU A N 1
ATOM 742 C CA . GLU A 1 106 ? 23.412 3.965 -18.851 1.00 98.06 106 GLU A CA 1
ATOM 743 C C . GLU A 1 106 ? 23.485 3.257 -20.208 1.00 98.06 106 GLU A C 1
ATOM 745 O O . GLU A 1 106 ? 24.452 3.448 -20.945 1.00 98.06 106 GLU A O 1
ATOM 750 N N . ILE A 1 107 ? 22.421 2.547 -20.596 1.00 97.88 107 ILE A N 1
ATOM 751 C CA . ILE A 1 107 ? 22.323 1.882 -21.904 1.00 97.88 107 ILE A CA 1
ATOM 752 C C . ILE A 1 107 ? 22.451 2.898 -23.044 1.00 97.88 107 ILE A C 1
ATOM 754 O O . ILE A 1 107 ? 23.193 2.668 -23.998 1.00 97.88 107 ILE A O 1
ATOM 758 N N . ARG A 1 108 ? 21.762 4.044 -22.953 1.00 96.69 108 ARG A N 1
ATOM 759 C CA . ARG A 1 108 ? 21.850 5.096 -23.979 1.00 96.69 108 ARG A CA 1
ATOM 760 C C . ARG A 1 108 ? 23.258 5.668 -24.092 1.00 96.69 108 ARG A C 1
ATOM 762 O O . ARG A 1 108 ? 23.734 5.857 -25.207 1.00 96.69 108 ARG A O 1
ATOM 769 N N . LEU A 1 109 ? 23.927 5.929 -22.970 1.00 98.12 109 LEU A N 1
ATOM 770 C CA . LEU A 1 109 ? 25.306 6.419 -22.978 1.00 98.12 109 LEU A CA 1
ATOM 771 C C . LEU A 1 109 ? 26.267 5.386 -23.575 1.00 98.12 109 LEU A C 1
ATOM 773 O O . LEU A 1 109 ? 27.082 5.748 -24.418 1.00 98.12 109 LEU A O 1
ATOM 777 N N . ALA A 1 110 ? 26.132 4.109 -23.211 1.00 97.38 110 ALA A N 1
ATOM 778 C CA . ALA A 1 110 ? 26.929 3.029 -23.792 1.00 97.38 110 ALA A CA 1
ATOM 779 C C . ALA A 1 110 ? 26.691 2.881 -25.308 1.00 97.38 110 ALA A C 1
ATOM 781 O O . ALA A 1 110 ? 27.635 2.675 -26.074 1.00 97.38 110 ALA A O 1
ATOM 782 N N . GLY A 1 111 ? 25.445 3.046 -25.760 1.00 97.00 111 GLY A N 1
ATOM 783 C CA . GLY A 1 111 ? 25.097 3.061 -27.181 1.00 97.00 111 GLY A CA 1
ATOM 784 C C . GLY A 1 111 ? 25.747 4.223 -27.937 1.00 97.00 111 GLY A C 1
ATOM 785 O O . GLY A 1 111 ? 26.344 4.006 -28.990 1.00 97.00 111 GLY A O 1
ATOM 786 N N . LEU A 1 112 ? 25.694 5.439 -27.384 1.00 97.25 112 LEU A N 1
ATOM 787 C CA . LEU A 1 112 ? 26.351 6.617 -27.967 1.00 97.25 112 LEU A CA 1
ATOM 788 C C . LEU A 1 112 ? 27.874 6.458 -28.023 1.00 97.25 112 LEU A C 1
ATOM 790 O O . LEU A 1 112 ? 28.498 6.809 -29.021 1.00 97.25 112 LEU A O 1
ATOM 794 N N . GLU A 1 113 ? 28.471 5.889 -26.981 1.00 97.25 113 GLU A N 1
ATOM 795 C CA . GLU A 1 113 ? 29.906 5.622 -26.933 1.00 97.25 113 GLU A CA 1
ATOM 796 C C . GLU A 1 113 ? 30.326 4.580 -27.980 1.00 97.25 113 GLU A C 1
ATOM 798 O O . GLU A 1 113 ? 31.317 4.765 -28.685 1.00 97.25 113 GLU A O 1
ATOM 803 N N . THR A 1 114 ? 29.520 3.534 -28.170 1.00 96.94 114 THR A N 1
ATOM 804 C CA . THR A 1 114 ? 29.735 2.548 -29.241 1.00 96.94 114 THR A CA 1
ATOM 805 C C . THR A 1 114 ? 29.655 3.209 -30.620 1.00 96.94 114 THR A C 1
ATOM 807 O O . THR A 1 114 ? 30.513 2.973 -31.469 1.00 96.94 114 THR A O 1
ATOM 810 N N . GLN A 1 115 ? 28.667 4.083 -30.848 1.00 94.56 115 GLN A N 1
ATOM 811 C CA . GLN A 1 115 ? 28.551 4.839 -32.101 1.00 94.56 115 GLN A CA 1
ATOM 812 C C . GLN A 1 115 ? 29.769 5.740 -32.343 1.00 94.56 115 GLN A C 1
ATOM 814 O O . GLN A 1 115 ? 30.265 5.789 -33.468 1.00 94.56 115 GLN A O 1
ATOM 819 N N . ARG A 1 116 ? 30.285 6.406 -31.299 1.00 97.19 116 ARG A N 1
ATOM 820 C CA . ARG A 1 116 ? 31.513 7.213 -31.371 1.00 97.19 116 ARG A CA 1
ATOM 821 C C . ARG A 1 116 ? 32.706 6.362 -31.801 1.00 97.19 116 ARG A C 1
ATOM 823 O O . ARG A 1 116 ? 33.396 6.733 -32.744 1.00 97.19 116 ARG A O 1
ATOM 830 N N . GLN A 1 117 ? 32.917 5.212 -31.163 1.00 97.19 117 GLN A N 1
ATOM 831 C CA . GLN A 1 117 ? 34.027 4.308 -31.486 1.00 97.19 117 GLN A CA 1
ATOM 832 C C . GLN A 1 117 ? 33.938 3.770 -32.918 1.00 97.19 117 GLN A C 1
ATOM 834 O O . GLN A 1 117 ? 34.941 3.730 -33.627 1.00 97.19 117 GLN A O 1
ATOM 839 N N . VAL A 1 118 ? 32.736 3.402 -33.374 1.00 96.31 118 VAL A N 1
ATOM 840 C CA . VAL A 1 118 ? 32.512 2.978 -34.764 1.00 96.31 118 VAL A CA 1
ATOM 841 C C . VAL A 1 118 ? 32.808 4.121 -35.733 1.00 96.31 118 VAL A C 1
ATOM 843 O O . VAL A 1 118 ? 33.480 3.896 -36.736 1.00 96.31 118 VAL A O 1
ATOM 846 N N . ALA A 1 119 ? 32.355 5.341 -35.440 1.00 95.38 119 ALA A N 1
ATOM 847 C CA . ALA A 1 119 ? 32.631 6.507 -36.273 1.00 95.38 119 ALA A CA 1
ATOM 848 C C . ALA A 1 119 ? 34.134 6.829 -36.336 1.00 95.38 119 ALA A C 1
ATOM 850 O O . ALA A 1 119 ? 34.646 7.124 -37.412 1.00 95.38 119 ALA A O 1
ATOM 851 N N . GLU A 1 120 ? 34.856 6.717 -35.219 1.00 96.62 120 GLU A N 1
ATOM 852 C CA . GLU A 1 120 ? 36.313 6.892 -35.171 1.00 96.62 120 GLU A CA 1
ATOM 853 C C . GLU A 1 120 ? 37.047 5.814 -35.968 1.00 96.62 120 GLU A C 1
ATOM 855 O O . GLU A 1 120 ? 37.931 6.135 -36.761 1.00 96.62 120 GLU A O 1
ATOM 860 N N . ALA A 1 121 ? 36.646 4.548 -35.829 1.00 96.25 121 ALA A N 1
ATOM 861 C CA . ALA A 1 121 ? 37.209 3.455 -36.613 1.00 96.25 121 ALA A CA 1
ATOM 862 C C . ALA A 1 121 ? 36.939 3.641 -38.116 1.00 96.25 121 ALA A C 1
ATOM 864 O O . ALA A 1 121 ? 37.848 3.482 -38.929 1.00 96.25 121 ALA A O 1
ATOM 865 N N . GLN A 1 122 ? 35.718 4.035 -38.494 1.00 91.44 122 GLN A N 1
ATOM 866 C CA . GLN A 1 122 ? 35.359 4.340 -39.881 1.00 91.44 122 GLN A CA 1
ATOM 867 C C . GLN A 1 122 ? 36.175 5.513 -40.430 1.00 91.44 122 GLN A C 1
ATOM 869 O O . GLN A 1 122 ? 36.717 5.413 -41.529 1.00 91.44 122 GLN A O 1
ATOM 874 N N . ALA A 1 123 ? 36.309 6.601 -39.667 1.00 94.56 123 ALA A N 1
ATOM 875 C CA . ALA A 1 123 ? 37.115 7.753 -40.053 1.00 94.56 123 ALA A CA 1
ATOM 876 C C . ALA A 1 123 ? 38.596 7.383 -40.204 1.00 94.56 123 ALA A C 1
ATOM 878 O O . ALA A 1 123 ? 39.230 7.814 -41.162 1.00 94.56 123 ALA A O 1
ATOM 879 N N . SER A 1 124 ? 39.132 6.540 -39.315 1.00 94.94 124 SER A N 1
ATOM 880 C CA . SER A 1 124 ? 40.506 6.045 -39.408 1.00 94.94 124 SER A CA 1
ATOM 881 C C . SER A 1 124 ? 40.722 5.196 -40.659 1.00 94.94 124 SER A C 1
ATOM 883 O O . SER A 1 124 ? 41.699 5.411 -41.366 1.00 94.94 124 SER A O 1
ATOM 885 N N . VAL A 1 125 ? 39.817 4.258 -40.965 1.00 93.50 125 VAL A N 1
ATOM 886 C CA . VAL A 1 125 ? 39.911 3.426 -42.178 1.00 93.50 125 VAL A CA 1
ATOM 887 C C . VAL A 1 125 ? 39.828 4.288 -43.437 1.00 93.50 125 VAL A C 1
ATOM 889 O O . VAL A 1 125 ? 40.604 4.080 -44.367 1.00 93.50 125 VAL A O 1
ATOM 892 N N . LEU A 1 126 ? 38.930 5.277 -43.464 1.00 91.00 126 LEU A N 1
ATOM 893 C CA . LEU A 1 126 ? 38.829 6.231 -44.569 1.00 91.00 126 LEU A CA 1
ATOM 894 C C . LEU A 1 126 ? 40.101 7.075 -44.708 1.00 91.00 126 LEU A C 1
ATOM 896 O O . LEU A 1 126 ? 40.594 7.234 -45.820 1.00 91.00 126 LEU A O 1
ATOM 900 N N . ALA A 1 127 ? 40.653 7.579 -43.602 1.00 91.56 127 ALA A N 1
ATOM 901 C CA . ALA A 1 127 ? 41.880 8.367 -43.604 1.00 91.56 127 ALA A CA 1
ATOM 902 C C . ALA A 1 127 ? 43.071 7.558 -44.134 1.00 91.56 127 ALA A C 1
ATOM 904 O O . ALA A 1 127 ? 43.737 8.007 -45.061 1.00 91.56 127 ALA A O 1
ATOM 905 N N . THR A 1 128 ? 43.291 6.343 -43.620 1.00 91.81 128 THR A N 1
ATOM 906 C CA . THR A 1 128 ? 44.362 5.454 -44.099 1.00 91.81 128 THR A CA 1
ATOM 907 C C . THR A 1 128 ? 44.145 5.037 -45.555 1.00 91.81 128 THR A C 1
ATOM 909 O O . THR A 1 128 ? 45.093 5.000 -46.335 1.00 91.81 128 THR A O 1
ATOM 912 N N . GLY A 1 129 ? 42.897 4.761 -45.947 1.00 89.06 129 GLY A N 1
ATOM 913 C CA . GLY A 1 129 ? 42.544 4.437 -47.327 1.00 89.06 129 GLY A CA 1
ATOM 914 C C . GLY A 1 129 ? 42.850 5.578 -48.297 1.00 89.06 129 GLY A C 1
ATOM 915 O O . GLY A 1 129 ? 43.389 5.320 -49.365 1.00 89.06 129 GLY A O 1
ATOM 916 N N . LEU A 1 130 ? 42.562 6.828 -47.919 1.00 85.69 130 LEU A N 1
ATOM 917 C CA . LEU A 1 130 ? 42.898 8.016 -48.713 1.00 85.69 130 LEU A CA 1
ATOM 918 C C . LEU A 1 130 ? 44.401 8.324 -48.710 1.00 85.69 130 LEU A C 1
ATOM 920 O O . LEU A 1 130 ? 44.922 8.761 -49.727 1.00 85.69 130 LEU A O 1
ATOM 924 N N . GLU A 1 131 ? 45.098 8.088 -47.597 1.00 88.00 131 GLU A N 1
ATOM 925 C CA . GLU A 1 131 ? 46.551 8.281 -47.493 1.00 88.00 131 GLU A CA 1
ATOM 926 C C . GLU A 1 131 ? 47.327 7.334 -48.420 1.00 88.00 131 GLU A C 1
ATOM 928 O O . GLU A 1 131 ? 48.359 7.716 -48.961 1.00 88.00 131 GLU A O 1
ATOM 933 N N . HIS A 1 132 ? 46.842 6.101 -48.598 1.00 83.88 132 HIS A N 1
ATOM 934 C CA . HIS A 1 132 ? 47.491 5.070 -49.419 1.00 83.88 132 HIS A CA 1
ATOM 935 C C . HIS A 1 132 ? 46.871 4.916 -50.817 1.00 83.88 132 HIS A C 1
ATOM 937 O O . HIS A 1 132 ? 47.316 4.066 -51.591 1.00 83.88 132 HIS A O 1
ATOM 943 N N . ALA A 1 133 ? 45.836 5.689 -51.149 1.00 77.25 133 ALA A N 1
ATOM 944 C CA . ALA A 1 133 ? 45.239 5.670 -52.476 1.00 77.25 133 ALA A CA 1
ATOM 945 C C . ALA A 1 133 ? 46.028 6.578 -53.427 1.00 77.25 133 ALA A C 1
ATOM 947 O O . ALA A 1 133 ? 45.998 7.801 -53.300 1.00 77.25 133 ALA A O 1
ATOM 948 N N . ASP A 1 134 ? 46.660 5.984 -54.438 1.00 66.62 134 ASP A N 1
ATOM 949 C CA . ASP A 1 134 ? 47.104 6.711 -55.627 1.00 66.62 134 ASP A CA 1
ATOM 950 C C . ASP A 1 134 ? 45.864 7.098 -56.453 1.00 66.62 134 ASP A C 1
ATOM 952 O O . ASP A 1 134 ? 45.350 6.315 -57.258 1.00 66.62 134 ASP A O 1
ATOM 956 N N . ILE A 1 135 ? 45.314 8.291 -56.201 1.00 59.69 135 ILE A N 1
ATOM 957 C CA . ILE A 1 135 ? 44.131 8.784 -56.915 1.00 59.69 135 ILE A CA 1
ATOM 958 C C . ILE A 1 135 ? 44.551 9.346 -58.280 1.00 59.69 135 ILE A C 1
ATOM 960 O O . ILE A 1 135 ? 44.876 10.526 -58.414 1.00 59.69 135 ILE A O 1
ATOM 964 N N . ASP A 1 136 ? 44.469 8.511 -59.315 1.00 56.03 136 ASP A N 1
ATOM 965 C CA . ASP A 1 136 ? 44.496 8.951 -60.714 1.00 56.03 136 ASP A CA 1
ATOM 966 C C . ASP A 1 136 ? 43.125 9.551 -61.085 1.00 56.03 136 ASP A C 1
ATOM 968 O O . ASP A 1 136 ? 42.189 8.854 -61.490 1.00 56.03 136 ASP A O 1
ATOM 972 N N . ILE A 1 137 ? 42.968 10.870 -60.906 1.00 56.66 137 ILE A N 1
ATOM 973 C CA . ILE A 1 137 ? 41.739 11.592 -61.275 1.00 56.66 137 ILE A CA 1
ATOM 974 C C . ILE A 1 137 ? 41.668 11.715 -62.802 1.00 56.66 137 ILE A C 1
ATOM 976 O O . ILE A 1 137 ? 42.070 12.716 -63.400 1.00 56.66 137 ILE A O 1
ATOM 980 N N . VAL A 1 138 ? 41.101 10.702 -63.454 1.00 58.34 138 VAL A N 1
ATOM 981 C CA . VAL A 1 138 ? 40.720 10.780 -64.868 1.00 58.34 138 VAL A CA 1
ATOM 982 C C . VAL A 1 138 ? 39.379 11.521 -64.969 1.00 58.34 138 VAL A C 1
ATOM 984 O O . VAL A 1 138 ? 38.313 10.919 -64.946 1.00 58.34 138 VAL A O 1
ATOM 987 N N . GLY A 1 139 ? 39.461 12.855 -65.008 1.00 55.97 139 GLY A N 1
ATOM 988 C CA . GLY A 1 139 ? 38.415 13.840 -65.334 1.00 55.97 139 GLY A CA 1
ATOM 989 C C . GLY A 1 139 ? 36.943 13.392 -65.310 1.00 55.97 139 GLY A C 1
ATOM 990 O O . GLY A 1 139 ? 36.402 12.980 -66.333 1.00 55.97 139 GLY A O 1
ATOM 991 N N . GLY A 1 140 ? 36.269 13.598 -64.171 1.00 65.06 140 GLY A N 1
ATOM 992 C CA . GLY A 1 140 ? 34.812 13.435 -64.015 1.00 65.06 140 GLY A CA 1
ATOM 993 C C . GLY A 1 140 ? 34.308 13.566 -62.567 1.00 65.06 140 GLY A C 1
ATOM 994 O O . GLY A 1 140 ? 33.376 12.872 -62.174 1.00 65.06 140 GLY A O 1
ATOM 995 N N . ASP A 1 141 ? 34.955 14.410 -61.762 1.00 64.75 141 ASP A N 1
ATOM 996 C CA . ASP A 1 141 ? 34.981 14.347 -60.287 1.00 64.75 141 ASP A CA 1
ATOM 997 C C . ASP A 1 141 ? 33.647 14.698 -59.583 1.00 64.75 141 ASP A C 1
ATOM 999 O O . ASP A 1 141 ? 33.324 14.189 -58.512 1.00 64.75 141 ASP A O 1
ATOM 1003 N N . SER A 1 142 ? 32.792 15.518 -60.198 1.00 64.81 142 SER A N 1
ATOM 1004 C CA . SER A 1 142 ? 31.582 16.015 -59.526 1.00 64.81 142 SER A CA 1
ATOM 1005 C C . SER A 1 142 ? 30.403 15.038 -59.522 1.00 64.81 142 SER A C 1
ATOM 1007 O O . SER A 1 142 ? 29.582 15.091 -58.616 1.00 64.81 142 SER A O 1
ATOM 1009 N N . VAL A 1 143 ? 30.284 14.126 -60.493 1.00 68.19 143 VAL A N 1
ATOM 1010 C CA . VAL A 1 143 ? 29.067 13.297 -60.638 1.00 68.19 143 VAL A CA 1
ATOM 1011 C C . VAL A 1 143 ? 29.096 12.060 -59.739 1.00 68.19 143 VAL A C 1
ATOM 1013 O O . VAL A 1 143 ? 28.053 11.629 -59.251 1.00 68.19 143 VAL A O 1
ATOM 1016 N N . PHE A 1 144 ? 30.270 11.470 -59.503 1.00 72.81 144 PHE A N 1
ATOM 1017 C CA . PHE A 1 144 ? 30.382 10.285 -58.650 1.00 72.81 144 PHE A CA 1
ATOM 1018 C C . PHE A 1 144 ? 30.194 10.637 -57.170 1.00 72.81 144 PHE A C 1
ATOM 1020 O O . PHE A 1 144 ? 29.401 9.988 -56.484 1.00 72.81 144 PHE A O 1
ATOM 1027 N N . PHE A 1 145 ? 30.857 11.700 -56.700 1.00 76.50 145 PHE A N 1
ATOM 1028 C CA . PHE A 1 145 ? 30.741 12.159 -55.316 1.00 76.50 145 PHE A CA 1
ATOM 1029 C C . PHE A 1 145 ? 29.307 12.579 -54.977 1.00 76.50 145 PHE A C 1
ATOM 1031 O O . PHE A 1 145 ? 28.755 12.137 -53.970 1.00 76.50 145 PHE A O 1
ATOM 1038 N N . ASP A 1 146 ? 28.668 13.353 -55.857 1.00 77.81 146 ASP A N 1
ATOM 1039 C CA . ASP A 1 146 ? 27.312 13.856 -55.631 1.00 77.81 146 ASP A CA 1
ATOM 1040 C C . ASP A 1 146 ? 26.284 12.711 -55.593 1.00 77.81 146 ASP A C 1
ATOM 1042 O O . ASP A 1 146 ? 25.404 12.672 -54.732 1.00 77.81 146 ASP A O 1
ATOM 1046 N N . ARG A 1 147 ? 26.455 11.683 -56.440 1.00 77.75 147 ARG A N 1
ATOM 1047 C CA . ARG A 1 147 ? 25.611 10.477 -56.397 1.00 77.75 147 ARG A CA 1
ATOM 1048 C C . ARG A 1 147 ? 25.837 9.658 -55.132 1.00 77.75 147 ARG A C 1
ATOM 1050 O O . ARG A 1 147 ? 24.858 9.227 -54.525 1.00 77.75 147 ARG A O 1
ATOM 1057 N N . LEU A 1 148 ? 27.088 9.468 -54.712 1.00 79.38 148 LEU A N 1
ATOM 1058 C CA . LEU A 1 148 ? 27.411 8.701 -53.510 1.00 79.38 148 LEU A CA 1
ATOM 1059 C C . LEU A 1 148 ? 26.850 9.382 -52.252 1.00 79.38 148 LEU A C 1
ATOM 1061 O O . LEU A 1 148 ? 26.097 8.761 -51.498 1.00 79.38 148 LEU A O 1
ATOM 1065 N N . VAL A 1 149 ? 27.125 10.673 -52.065 1.00 82.50 149 VAL A N 1
ATOM 1066 C CA . VAL A 1 149 ? 26.631 11.449 -50.917 1.00 82.50 149 VAL A CA 1
ATOM 1067 C C . VAL A 1 149 ? 25.105 11.535 -50.917 1.00 82.50 149 VAL A C 1
ATOM 1069 O O . VAL A 1 149 ? 24.486 11.365 -49.862 1.00 82.50 149 VAL A O 1
ATOM 1072 N N . SER A 1 150 ? 24.483 11.723 -52.085 1.00 80.38 150 SER A N 1
ATOM 1073 C CA . SER A 1 150 ? 23.024 11.731 -52.220 1.00 80.38 150 SER A CA 1
ATOM 1074 C C . SER A 1 150 ? 22.412 10.392 -51.799 1.00 80.38 150 SER A C 1
ATOM 1076 O O . SER A 1 150 ? 21.491 10.371 -50.984 1.00 80.38 150 SER A O 1
ATOM 1078 N N . SER A 1 151 ? 22.967 9.264 -52.255 1.00 79.88 151 SER A N 1
ATOM 1079 C CA . SER A 1 151 ? 22.463 7.935 -51.876 1.00 79.88 151 SER A CA 1
ATOM 1080 C C . SER A 1 151 ? 22.618 7.622 -50.382 1.00 79.88 151 SER A C 1
ATOM 1082 O O . SER A 1 151 ? 21.687 7.092 -49.776 1.00 79.88 151 SER A O 1
ATOM 1084 N N . ILE A 1 152 ? 23.730 8.019 -49.755 1.00 80.94 152 ILE A N 1
ATOM 1085 C CA . ILE A 1 152 ? 23.932 7.849 -48.305 1.00 80.94 152 ILE A CA 1
ATOM 1086 C C . ILE A 1 152 ? 22.952 8.723 -47.511 1.00 80.94 152 ILE A C 1
ATOM 1088 O O . ILE A 1 152 ? 22.369 8.270 -46.523 1.00 80.94 152 ILE A O 1
ATOM 1092 N N . SER A 1 153 ? 22.745 9.968 -47.947 1.00 82.75 153 SER A N 1
ATOM 1093 C CA . SER A 1 153 ? 21.832 10.909 -47.289 1.00 82.75 153 SER A CA 1
ATOM 1094 C C . SER A 1 153 ? 20.375 10.458 -47.401 1.00 82.75 153 SER A C 1
ATOM 1096 O O . SER A 1 153 ? 19.635 10.519 -46.421 1.00 82.75 153 SER A O 1
ATOM 1098 N N . LEU A 1 154 ? 19.976 9.940 -48.567 1.00 83.38 154 LEU A N 1
ATOM 1099 C CA . LEU A 1 154 ? 18.652 9.356 -48.788 1.00 83.38 154 LEU A CA 1
ATOM 1100 C C . LEU A 1 154 ? 18.430 8.117 -47.913 1.00 83.38 154 LEU A C 1
ATOM 1102 O O . LEU A 1 154 ? 17.388 8.019 -47.270 1.00 83.38 154 LEU A O 1
ATOM 1106 N N . GLY A 1 155 ? 19.412 7.214 -47.828 1.00 83.69 155 GLY A N 1
ATOM 1107 C CA . GLY A 1 155 ? 19.333 6.026 -46.974 1.00 83.69 155 GLY A CA 1
ATOM 1108 C C . GLY A 1 155 ? 19.126 6.377 -45.499 1.00 83.69 155 GLY A C 1
ATOM 1109 O O . GLY A 1 155 ? 18.168 5.913 -44.887 1.00 83.69 155 GLY A O 1
ATOM 1110 N N . LYS A 1 156 ? 19.960 7.273 -44.949 1.00 83.00 156 LYS A N 1
ATOM 1111 C CA . LYS A 1 156 ? 19.829 7.738 -43.554 1.00 83.00 156 LYS A CA 1
ATOM 1112 C C . LYS A 1 156 ? 18.522 8.490 -43.294 1.00 83.00 156 LYS A C 1
ATOM 1114 O O . LYS A 1 156 ? 17.965 8.385 -42.206 1.00 83.00 156 LYS A O 1
ATOM 1119 N N . GLY A 1 157 ? 18.038 9.253 -44.274 1.00 82.31 157 GLY A N 1
ATOM 1120 C CA . GLY A 1 157 ? 16.771 9.975 -44.169 1.00 82.31 157 GLY A CA 1
ATOM 1121 C C . GLY A 1 157 ? 15.563 9.040 -44.095 1.00 82.31 157 GLY A C 1
ATOM 1122 O O . GLY A 1 157 ? 14.669 9.266 -43.282 1.00 82.31 157 GLY A O 1
ATOM 1123 N N . VAL A 1 158 ? 15.551 7.977 -44.905 1.00 83.94 158 VAL A N 1
ATOM 1124 C CA . VAL A 1 158 ? 14.490 6.958 -44.874 1.00 83.94 158 VAL A CA 1
ATOM 1125 C C . VAL A 1 158 ? 14.539 6.158 -43.573 1.00 83.94 158 VAL A C 1
ATOM 1127 O O . VAL A 1 158 ? 13.502 5.997 -42.935 1.00 83.94 158 VAL A O 1
ATOM 1130 N N . ASP A 1 159 ? 15.725 5.725 -43.147 1.00 81.56 159 ASP A N 1
ATOM 1131 C CA . ASP A 1 159 ? 15.917 4.965 -41.905 1.00 81.56 159 ASP A CA 1
ATOM 1132 C C . ASP A 1 159 ? 15.467 5.779 -40.679 1.00 81.56 159 ASP A C 1
ATOM 1134 O O . ASP A 1 159 ? 14.594 5.368 -39.915 1.00 81.56 159 ASP A O 1
ATOM 1138 N N . GLY A 1 160 ? 15.927 7.033 -40.583 1.00 81.50 160 GLY A N 1
ATOM 1139 C CA . GLY A 1 160 ? 15.497 7.957 -39.536 1.00 81.50 160 GLY A CA 1
ATOM 1140 C C . GLY A 1 160 ? 13.996 8.271 -39.575 1.00 81.50 160 GLY A C 1
ATOM 1141 O O . GLY A 1 160 ? 13.377 8.431 -38.523 1.00 81.50 160 GLY A O 1
ATOM 1142 N N . PHE A 1 161 ? 13.378 8.345 -40.758 1.00 82.81 161 PHE A N 1
ATOM 1143 C CA . PHE A 1 161 ? 11.928 8.523 -40.880 1.00 82.81 161 PHE A CA 1
ATOM 1144 C C . PHE A 1 161 ? 11.155 7.313 -40.343 1.00 82.81 161 PHE A C 1
ATOM 1146 O O . PHE A 1 161 ? 10.178 7.497 -39.614 1.00 82.81 161 PHE A O 1
ATOM 1153 N N . VAL A 1 162 ? 11.588 6.093 -40.668 1.00 84.12 162 VAL A N 1
ATOM 1154 C CA . VAL A 1 162 ? 10.963 4.855 -40.180 1.00 84.12 162 VAL A CA 1
ATOM 1155 C C . VAL A 1 162 ? 11.121 4.731 -38.663 1.00 84.12 162 VAL A C 1
ATOM 1157 O O . VAL A 1 162 ? 10.142 4.446 -37.976 1.00 84.12 162 VAL A O 1
ATOM 1160 N N . ASP A 1 163 ? 12.293 5.045 -38.116 1.00 82.44 163 ASP A N 1
ATOM 1161 C CA . ASP A 1 163 ? 12.555 4.979 -36.673 1.00 82.44 163 ASP A CA 1
ATOM 1162 C C . ASP A 1 163 ? 11.749 5.994 -35.847 1.00 82.44 163 ASP A C 1
ATOM 1164 O O . ASP A 1 163 ? 11.364 5.716 -34.708 1.00 82.44 163 ASP A O 1
ATOM 1168 N N . ASN A 1 164 ? 11.457 7.171 -36.407 1.00 82.25 164 ASN A N 1
ATOM 1169 C CA . ASN A 1 164 ? 10.772 8.250 -35.686 1.00 82.25 164 ASN A CA 1
ATOM 1170 C C . ASN A 1 164 ? 9.264 8.348 -35.988 1.00 82.25 164 ASN A C 1
ATOM 1172 O O . ASN A 1 164 ? 8.549 9.098 -35.317 1.00 82.25 164 ASN A O 1
ATOM 1176 N N . SER A 1 165 ? 8.748 7.601 -36.969 1.00 84.88 165 SER A N 1
ATOM 1177 C CA . SER A 1 165 ? 7.337 7.645 -37.369 1.00 84.88 165 SER A CA 1
ATOM 1178 C C . SER A 1 165 ? 6.557 6.441 -36.846 1.00 84.88 165 SER A C 1
ATOM 1180 O O . SER A 1 165 ? 6.636 5.335 -37.379 1.00 84.88 165 SER A O 1
ATOM 1182 N N . ARG A 1 166 ? 5.696 6.675 -35.845 1.00 81.56 166 ARG A N 1
ATOM 1183 C CA . ARG A 1 166 ? 4.804 5.633 -35.295 1.00 81.56 166 ARG A CA 1
ATOM 1184 C C . ARG A 1 166 ? 3.880 5.033 -36.354 1.00 81.56 166 ARG A C 1
ATOM 1186 O O . ARG A 1 166 ? 3.575 3.848 -36.297 1.00 81.56 166 ARG A O 1
ATOM 1193 N N . THR A 1 167 ? 3.439 5.840 -37.317 1.00 84.94 167 THR A N 1
ATOM 1194 C CA . THR A 1 167 ? 2.577 5.387 -38.416 1.00 84.94 167 THR A CA 1
ATOM 1195 C C . THR A 1 167 ? 3.342 4.485 -39.380 1.00 84.94 167 THR A C 1
ATOM 1197 O O . THR A 1 167 ? 2.819 3.445 -39.771 1.00 84.94 167 THR A O 1
ATOM 1200 N N . ALA A 1 168 ? 4.586 4.838 -39.726 1.00 84.25 168 ALA A N 1
ATOM 1201 C CA . ALA A 1 168 ? 5.427 3.996 -40.577 1.00 84.25 168 ALA A CA 1
ATOM 1202 C C . ALA A 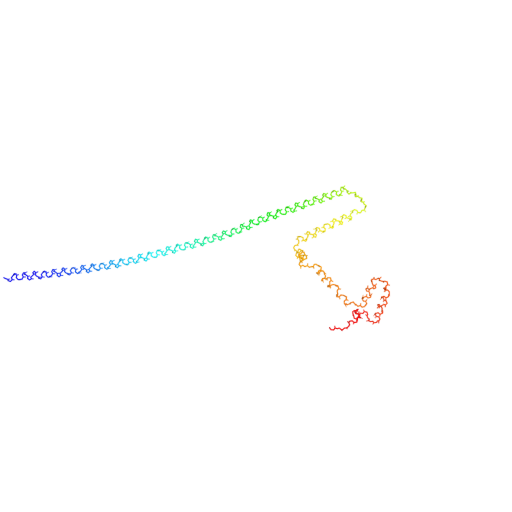1 168 ? 5.728 2.653 -39.895 1.00 84.25 168 ALA A C 1
ATOM 1204 O O . ALA A 1 168 ? 5.563 1.604 -40.510 1.00 84.25 168 ALA A O 1
ATOM 1205 N N . GLN A 1 169 ? 6.061 2.678 -38.600 1.00 84.81 169 GLN A N 1
ATOM 1206 C CA . GLN A 1 169 ? 6.277 1.470 -37.800 1.00 84.81 169 GLN A CA 1
ATOM 1207 C C . GLN A 1 169 ? 5.023 0.604 -37.710 1.00 84.81 169 GLN A C 1
ATOM 1209 O O . GLN A 1 169 ? 5.117 -0.606 -37.862 1.00 84.81 169 GLN A O 1
ATOM 1214 N N . ALA A 1 170 ? 3.847 1.198 -37.490 1.00 84.81 170 ALA A N 1
ATOM 1215 C CA . ALA A 1 170 ? 2.595 0.454 -37.379 1.00 84.81 170 ALA A CA 1
ATOM 1216 C C . ALA A 1 170 ? 2.193 -0.235 -38.693 1.00 84.81 170 ALA A C 1
ATOM 1218 O O . ALA A 1 170 ? 1.722 -1.368 -38.656 1.00 84.81 170 ALA A O 1
ATOM 1219 N N . LEU A 1 171 ? 2.398 0.425 -39.837 1.00 82.56 171 LEU A N 1
ATOM 1220 C CA . LEU A 1 171 ? 2.093 -0.140 -41.155 1.00 82.56 171 LEU A CA 1
ATOM 1221 C C . LEU A 1 171 ? 3.113 -1.199 -41.588 1.00 82.56 171 LEU A C 1
ATOM 1223 O O . LEU A 1 171 ? 2.729 -2.194 -42.190 1.00 82.56 171 LEU A O 1
ATOM 1227 N N . ALA A 1 172 ? 4.394 -1.008 -41.265 1.00 83.56 172 ALA A N 1
ATOM 1228 C CA . ALA A 1 172 ? 5.447 -1.971 -41.582 1.00 83.56 172 ALA A CA 1
ATOM 1229 C C . ALA A 1 172 ? 5.501 -3.155 -40.600 1.00 83.56 172 ALA A C 1
ATOM 1231 O O . ALA A 1 172 ? 6.111 -4.176 -40.911 1.00 83.56 172 ALA A O 1
ATOM 1232 N N . LYS A 1 173 ? 4.868 -3.034 -39.423 1.00 82.12 173 LYS A N 1
ATOM 1233 C CA . LYS A 1 173 ? 4.915 -4.025 -38.339 1.00 82.12 173 LYS A CA 1
ATOM 1234 C C . LYS A 1 173 ? 4.628 -5.458 -38.801 1.00 82.12 173 LYS A C 1
ATOM 1236 O O . LYS A 1 173 ? 5.477 -6.292 -38.505 1.00 82.12 173 LYS A O 1
ATOM 1241 N N . PRO A 1 174 ? 3.561 -5.746 -39.575 1.00 83.06 174 PRO A N 1
ATOM 1242 C CA . PRO A 1 174 ? 3.263 -7.114 -39.996 1.00 83.06 174 PRO A CA 1
ATOM 1243 C C . PRO A 1 174 ? 4.359 -7.738 -40.869 1.00 83.06 174 PRO A C 1
ATOM 1245 O O . PRO A 1 174 ? 4.622 -8.933 -40.792 1.00 83.06 174 PRO A O 1
ATOM 1248 N N . TRP A 1 175 ? 5.031 -6.932 -41.693 1.00 82.88 175 TRP A N 1
ATOM 1249 C CA . TRP A 1 175 ? 6.126 -7.408 -42.538 1.00 82.88 175 TRP A CA 1
ATOM 1250 C C . TRP A 1 175 ? 7.439 -7.567 -41.762 1.00 82.88 175 TRP A C 1
ATOM 1252 O O . TRP A 1 175 ? 8.245 -8.429 -42.099 1.00 82.88 175 TRP A O 1
ATOM 1262 N N . LEU A 1 176 ? 7.662 -6.755 -40.722 1.00 81.00 176 LEU A N 1
ATOM 1263 C CA . LEU A 1 176 ? 8.874 -6.794 -39.896 1.00 81.00 176 LEU A CA 1
ATOM 1264 C C . LEU A 1 176 ? 8.835 -7.883 -38.816 1.00 81.00 176 LEU A C 1
ATOM 1266 O O . LEU A 1 176 ? 9.872 -8.456 -38.494 1.00 81.00 176 LEU A O 1
ATOM 1270 N N . ASP A 1 177 ? 7.661 -8.167 -38.249 1.00 83.50 177 ASP A N 1
ATOM 1271 C CA . ASP A 1 177 ? 7.475 -9.216 -37.238 1.00 83.50 177 ASP A CA 1
ATOM 1272 C C . ASP A 1 177 ? 7.140 -10.594 -37.838 1.00 83.50 177 ASP A C 1
ATOM 1274 O O . ASP A 1 177 ? 7.030 -11.579 -37.106 1.00 83.50 177 ASP A O 1
ATOM 1278 N N . GLY A 1 178 ? 7.019 -10.672 -39.168 1.00 76.38 178 GLY A N 1
ATOM 1279 C CA . GLY A 1 178 ? 6.768 -11.904 -39.914 1.00 76.38 178 GLY A CA 1
ATOM 1280 C C . GLY A 1 178 ? 5.326 -12.408 -39.841 1.00 76.38 178 GLY A C 1
ATOM 1281 O O . GLY A 1 178 ? 5.054 -13.513 -40.310 1.00 76.38 178 GLY A O 1
ATOM 1282 N N . SER A 1 179 ? 4.398 -11.631 -39.271 1.00 81.19 179 SER A N 1
ATOM 1283 C CA . SER A 1 179 ? 2.966 -11.966 -39.253 1.00 81.19 179 SER A CA 1
ATOM 1284 C C . SER A 1 179 ? 2.259 -11.725 -40.595 1.00 81.19 179 SER A C 1
ATOM 1286 O O . SER A 1 179 ? 1.167 -12.249 -40.813 1.00 81.19 179 SER A O 1
ATOM 1288 N N . GLY A 1 180 ? 2.887 -10.979 -41.507 1.00 78.12 180 GLY A N 1
ATOM 1289 C CA . GLY A 1 180 ? 2.452 -10.738 -42.880 1.00 78.12 180 GLY A CA 1
ATOM 1290 C C . GLY A 1 180 ? 3.579 -10.969 -43.890 1.00 78.12 180 GLY A C 1
ATOM 1291 O O . GLY A 1 180 ? 4.757 -10.760 -43.602 1.00 78.12 180 GLY A O 1
ATOM 1292 N N . SER A 1 181 ? 3.218 -11.385 -45.103 1.00 82.25 181 SER A N 1
ATOM 1293 C CA . SER A 1 181 ? 4.162 -11.667 -46.188 1.00 82.25 181 SER A CA 1
ATOM 1294 C C . SER A 1 181 ? 4.068 -10.580 -47.252 1.00 82.25 181 SER A C 1
ATOM 1296 O O . SER A 1 181 ? 3.105 -10.525 -48.015 1.00 82.25 181 SER A O 1
ATOM 1298 N N . PHE A 1 182 ? 5.101 -9.734 -47.338 1.00 84.00 182 PHE A N 1
ATOM 1299 C CA . PHE A 1 182 ? 5.186 -8.674 -48.350 1.00 84.00 182 PHE A CA 1
ATOM 1300 C C . PHE A 1 182 ? 5.020 -9.223 -49.773 1.00 84.00 182 PHE A C 1
ATOM 1302 O O . PHE A 1 182 ? 4.365 -8.615 -50.615 1.00 84.00 182 PHE A O 1
ATOM 1309 N N . THR A 1 183 ? 5.597 -10.395 -50.045 1.00 82.44 183 THR A N 1
ATOM 1310 C CA . THR A 1 183 ? 5.485 -11.057 -51.347 1.00 82.44 183 THR A CA 1
ATOM 1311 C C . THR A 1 183 ? 4.069 -11.534 -51.644 1.00 82.44 183 THR A C 1
ATOM 1313 O O . THR A 1 183 ? 3.652 -11.449 -52.795 1.00 82.44 183 THR A O 1
ATOM 1316 N N . GLU A 1 184 ? 3.319 -11.990 -50.637 1.00 81.06 184 GLU A N 1
ATOM 1317 C CA . GLU A 1 184 ? 1.919 -12.404 -50.791 1.00 81.06 184 GLU A CA 1
ATOM 1318 C C . GLU A 1 184 ? 1.048 -11.189 -51.130 1.00 81.06 184 GLU A C 1
ATOM 1320 O O . GLU A 1 184 ? 0.330 -11.203 -52.129 1.00 81.06 184 GLU A O 1
ATOM 1325 N N . ASP A 1 185 ? 1.207 -10.101 -50.372 1.00 82.12 185 ASP A N 1
ATOM 1326 C CA . ASP A 1 185 ? 0.473 -8.848 -50.568 1.00 82.12 185 ASP A CA 1
ATOM 1327 C C . ASP A 1 185 ? 0.780 -8.233 -51.940 1.00 82.12 185 ASP A C 1
ATOM 1329 O O . ASP A 1 185 ? -0.123 -7.850 -52.691 1.00 82.12 185 ASP A O 1
ATOM 1333 N N . LEU A 1 186 ? 2.061 -8.208 -52.320 1.00 81.00 186 LEU A N 1
ATOM 1334 C CA . LEU A 1 186 ? 2.492 -7.738 -53.631 1.00 81.00 186 LEU A CA 1
ATOM 1335 C C . LEU A 1 186 ? 1.961 -8.641 -54.751 1.00 81.00 186 LEU A C 1
ATOM 1337 O O . LEU A 1 186 ? 1.525 -8.134 -55.784 1.00 81.00 186 LEU A O 1
ATOM 1341 N N . SER A 1 187 ? 1.946 -9.962 -54.557 1.00 79.19 187 SER A N 1
ATOM 1342 C CA . SER A 1 187 ? 1.380 -10.905 -55.526 1.00 79.19 187 SER A CA 1
ATOM 1343 C C . SER A 1 187 ? -0.136 -10.767 -55.663 1.00 79.19 187 SER A C 1
ATOM 1345 O O . SER A 1 187 ? -0.651 -10.902 -56.769 1.00 79.19 187 SER A O 1
ATOM 1347 N N . GLY A 1 188 ? -0.850 -10.422 -54.588 1.00 77.56 188 GLY A N 1
ATOM 1348 C CA . GLY A 1 188 ? -2.284 -10.145 -54.616 1.00 77.56 188 GLY A CA 1
ATOM 1349 C C . GLY A 1 188 ? -2.597 -8.881 -55.413 1.00 77.56 188 GLY A C 1
ATOM 1350 O O . GLY A 1 188 ? -3.472 -8.888 -56.282 1.00 77.56 188 GLY A O 1
ATOM 1351 N N . ILE A 1 189 ? -1.820 -7.815 -55.196 1.00 77.94 189 ILE A N 1
ATOM 1352 C CA . ILE A 1 189 ? -1.957 -6.557 -55.939 1.00 77.94 189 ILE A CA 1
ATOM 1353 C C . ILE A 1 189 ? -1.585 -6.761 -57.414 1.00 77.94 189 ILE A C 1
ATOM 1355 O O . ILE A 1 189 ? -2.359 -6.407 -58.302 1.00 77.94 189 ILE A O 1
ATOM 1359 N N . LEU A 1 190 ? -0.443 -7.384 -57.706 1.00 72.69 190 LEU A N 1
ATOM 1360 C CA . LEU A 1 190 ? -0.014 -7.649 -59.084 1.00 72.69 190 LEU A CA 1
ATOM 1361 C C . LEU A 1 190 ? -0.923 -8.668 -59.792 1.00 72.69 190 LEU A C 1
ATOM 1363 O O . LEU A 1 190 ? -1.191 -8.536 -60.985 1.00 72.69 190 LEU A O 1
ATOM 1367 N N . GLY A 1 191 ? -1.458 -9.645 -59.061 1.00 65.88 191 GLY A N 1
ATOM 1368 C CA . GLY A 1 191 ? -2.431 -10.623 -59.548 1.00 65.88 191 GLY A CA 1
ATOM 1369 C C . GLY A 1 191 ? -3.765 -9.983 -59.934 1.00 65.88 191 GLY A C 1
ATOM 1370 O O . GLY A 1 191 ? -4.366 -10.375 -60.940 1.00 65.88 191 GLY A O 1
ATOM 1371 N N . SER A 1 192 ? -4.178 -8.937 -59.207 1.00 63.50 192 SER A N 1
ATOM 1372 C CA . SER A 1 192 ? -5.354 -8.122 -59.542 1.00 63.50 192 SER A CA 1
ATOM 1373 C C . SER A 1 192 ? -5.174 -7.290 -60.821 1.00 63.50 192 SER A C 1
ATOM 1375 O O . SER A 1 192 ? -6.157 -6.939 -61.469 1.00 63.50 192 SER A O 1
ATOM 1377 N N . LEU A 1 193 ? -3.925 -7.048 -61.237 1.00 59.47 193 LEU A N 1
ATOM 1378 C CA . LEU A 1 193 ? -3.575 -6.283 -62.438 1.00 59.47 193 LEU A CA 1
ATOM 1379 C C . LEU A 1 193 ? -3.239 -7.167 -63.660 1.00 59.47 193 LEU A C 1
ATOM 1381 O O . LEU A 1 193 ? -3.124 -6.650 -64.766 1.00 59.47 193 LEU A O 1
ATOM 1385 N N . GLY A 1 194 ? -3.084 -8.490 -63.500 1.00 58.69 194 GLY A N 1
ATOM 1386 C CA . GLY A 1 194 ? -2.498 -9.360 -64.536 1.00 58.69 194 GLY A CA 1
ATOM 1387 C C . GLY A 1 194 ? -3.433 -10.335 -65.266 1.00 58.69 194 GLY A C 1
ATOM 1388 O O . GLY A 1 194 ? -3.031 -10.899 -66.281 1.00 58.69 194 GLY A O 1
ATOM 1389 N N . SER A 1 195 ? -4.660 -10.574 -64.788 1.00 56.53 195 SER A N 1
ATOM 1390 C CA . SER A 1 195 ? -5.508 -11.670 -65.313 1.00 56.53 195 SER A CA 1
ATOM 1391 C C . SER A 1 195 ? -6.883 -11.257 -65.852 1.00 56.53 195 SER A C 1
ATOM 1393 O O . SER A 1 195 ? -7.502 -12.037 -66.580 1.00 56.53 195 SER A O 1
ATOM 1395 N N . ALA A 1 196 ? -7.342 -10.034 -65.572 1.00 54.84 196 ALA A N 1
ATOM 1396 C CA . ALA A 1 196 ? -8.594 -9.507 -66.121 1.00 54.84 196 ALA A CA 1
ATOM 1397 C C . ALA A 1 196 ? -8.450 -9.079 -67.597 1.00 54.84 196 ALA A C 1
ATOM 1399 O O . ALA A 1 196 ? -9.336 -9.359 -68.405 1.00 54.84 196 ALA A O 1
ATOM 1400 N N . ASP A 1 197 ? -7.300 -8.513 -67.981 1.00 55.06 197 ASP A N 1
ATOM 1401 C CA . ASP A 1 197 ? -7.057 -8.022 -69.349 1.00 55.06 197 ASP A CA 1
ATOM 1402 C C . ASP A 1 197 ? -6.749 -9.133 -70.366 1.00 55.06 197 ASP A C 1
ATOM 1404 O O . ASP A 1 197 ? -6.965 -8.964 -71.565 1.00 55.06 197 ASP A O 1
ATOM 1408 N N . LEU A 1 198 ? -6.283 -10.303 -69.914 1.00 55.59 198 LEU A N 1
ATOM 1409 C CA . LEU A 1 198 ? -5.971 -11.424 -70.811 1.00 55.59 198 LEU A CA 1
ATOM 1410 C C . LEU A 1 198 ? -7.222 -12.177 -71.288 1.00 55.59 198 LEU A C 1
ATOM 1412 O O . LEU A 1 198 ? -7.185 -12.802 -72.347 1.00 55.59 198 LEU A O 1
ATOM 1416 N N . ARG A 1 199 ? -8.336 -12.119 -70.544 1.00 57.69 199 ARG A N 1
ATOM 1417 C CA . ARG A 1 199 ? -9.572 -12.841 -70.903 1.00 57.69 199 ARG A CA 1
ATOM 1418 C C . ARG A 1 199 ? -10.387 -12.158 -72.005 1.00 57.69 199 ARG A C 1
ATOM 1420 O O . ARG A 1 199 ? -11.159 -12.840 -72.673 1.00 57.69 199 ARG A O 1
ATOM 1427 N N . ASN A 1 200 ? -10.168 -10.861 -72.229 1.00 58.78 200 ASN A N 1
ATOM 1428 C CA . ASN A 1 200 ? -10.923 -10.038 -73.181 1.00 58.78 200 ASN A CA 1
ATOM 1429 C C . ASN A 1 200 ? -10.081 -9.562 -74.378 1.00 58.78 200 ASN A C 1
ATOM 1431 O O . ASN A 1 200 ? -10.440 -8.593 -75.045 1.00 58.78 200 ASN A O 1
ATOM 1435 N N . LEU A 1 201 ? -8.954 -10.222 -74.666 1.00 72.94 201 LEU A N 1
ATOM 1436 C CA . LEU A 1 201 ? -8.135 -9.865 -75.821 1.00 72.94 201 LEU A CA 1
ATOM 1437 C C . LEU A 1 201 ? -8.823 -10.331 -77.117 1.00 72.94 201 LEU A C 1
ATOM 1439 O O . LEU A 1 201 ? -8.986 -11.533 -77.349 1.00 72.94 201 LEU A O 1
ATOM 1443 N N . THR A 1 202 ? -9.223 -9.386 -77.965 1.00 81.00 202 THR A N 1
ATOM 1444 C CA . THR A 1 202 ? -9.757 -9.679 -79.301 1.00 81.00 202 THR A CA 1
ATOM 1445 C C . THR A 1 202 ? -8.634 -10.076 -80.261 1.00 81.00 202 THR A C 1
ATOM 1447 O O . THR A 1 202 ? -7.464 -9.734 -80.054 1.00 81.00 202 THR A O 1
ATOM 1450 N N . VAL A 1 203 ? -8.971 -10.803 -81.330 1.00 80.94 203 VAL A N 1
ATOM 1451 C CA . VAL A 1 203 ? -8.001 -11.206 -82.368 1.00 80.94 203 VAL A CA 1
ATOM 1452 C C . VAL A 1 203 ? -7.264 -9.996 -82.937 1.00 80.94 203 VAL A C 1
ATOM 1454 O O . VAL A 1 203 ? -6.044 -10.031 -83.101 1.00 80.94 203 VAL A O 1
ATOM 1457 N N . SER A 1 204 ? -7.982 -8.899 -83.180 1.00 80.88 204 SER A N 1
ATOM 1458 C CA . SER A 1 204 ? -7.396 -7.660 -83.691 1.00 80.88 204 SER A CA 1
ATOM 1459 C C . SER A 1 204 ? -6.421 -7.016 -82.700 1.00 80.88 204 SER A C 1
ATOM 1461 O O . SER A 1 204 ? -5.325 -6.615 -83.096 1.00 80.88 204 SER A O 1
ATOM 1463 N N . ALA A 1 205 ? -6.761 -6.980 -81.408 1.00 81.88 205 ALA A N 1
ATOM 1464 C CA . ALA A 1 205 ? -5.890 -6.447 -80.363 1.00 81.88 205 ALA A CA 1
ATOM 1465 C C . ALA A 1 205 ? -4.612 -7.286 -80.188 1.00 81.88 205 ALA A C 1
ATOM 1467 O O . ALA A 1 205 ? -3.525 -6.726 -80.023 1.00 81.88 205 ALA A O 1
ATOM 1468 N N . LEU A 1 206 ? -4.715 -8.619 -80.285 1.00 84.19 206 LEU A N 1
ATOM 1469 C CA . LEU A 1 206 ? -3.556 -9.515 -80.249 1.00 84.19 206 LEU A CA 1
ATOM 1470 C C . LEU A 1 206 ? -2.618 -9.266 -81.434 1.00 84.19 206 LEU A C 1
ATOM 1472 O O . LEU A 1 206 ? -1.414 -9.081 -81.247 1.00 84.19 206 LEU A O 1
ATOM 1476 N N . LEU A 1 207 ? -3.172 -9.249 -82.649 1.00 84.06 207 LEU A N 1
ATOM 1477 C CA . LEU A 1 207 ? -2.400 -9.063 -83.876 1.00 84.06 207 LEU A CA 1
ATOM 1478 C C . LEU A 1 207 ? -1.739 -7.683 -83.902 1.00 84.06 207 LEU A C 1
ATOM 1480 O O . LEU A 1 207 ? -0.544 -7.594 -84.172 1.00 84.06 207 LEU A O 1
ATOM 1484 N N . MET A 1 208 ? -2.457 -6.621 -83.523 1.00 84.75 208 MET A N 1
ATOM 1485 C CA . MET A 1 208 ? -1.883 -5.277 -83.407 1.00 84.75 208 MET A CA 1
ATOM 1486 C C . MET A 1 208 ? -0.763 -5.204 -82.363 1.00 84.75 208 MET A C 1
ATOM 1488 O O . MET A 1 208 ? 0.276 -4.596 -82.627 1.00 84.75 208 MET A O 1
ATOM 1492 N N . LYS A 1 209 ? -0.918 -5.856 -81.200 1.00 82.69 209 LYS A N 1
ATOM 1493 C CA . LYS A 1 209 ? 0.143 -5.934 -80.183 1.00 82.69 209 LYS A CA 1
ATOM 1494 C C . LYS A 1 209 ? 1.387 -6.645 -80.723 1.00 82.69 209 LYS A C 1
ATOM 1496 O O . LYS A 1 209 ? 2.499 -6.170 -80.504 1.00 82.69 209 LYS A O 1
ATOM 1501 N N . GLN A 1 210 ? 1.208 -7.738 -81.463 1.00 81.62 210 GLN A N 1
ATOM 1502 C CA . GLN A 1 210 ? 2.313 -8.517 -82.021 1.00 81.62 210 GLN A CA 1
ATOM 1503 C C . GLN A 1 210 ? 3.013 -7.801 -83.192 1.00 81.62 210 GLN A C 1
ATOM 1505 O O . GLN A 1 210 ? 4.237 -7.864 -83.299 1.00 81.62 210 GLN A O 1
ATOM 1510 N N . ILE A 1 211 ? 2.267 -7.063 -84.023 1.00 83.38 211 ILE A N 1
ATOM 1511 C CA . ILE A 1 211 ? 2.816 -6.188 -85.074 1.00 83.38 211 ILE A CA 1
ATOM 1512 C C . ILE A 1 211 ? 3.645 -5.064 -84.441 1.00 83.38 211 ILE A C 1
ATOM 1514 O O . ILE A 1 211 ? 4.779 -4.824 -84.853 1.00 83.38 211 ILE A O 1
ATOM 1518 N N . LYS A 1 212 ? 3.120 -4.423 -83.386 1.00 80.38 212 LYS A N 1
ATOM 1519 C CA . LYS A 1 212 ? 3.820 -3.363 -82.644 1.00 80.38 212 LYS A CA 1
ATOM 1520 C C . LYS A 1 212 ? 5.073 -3.873 -81.918 1.00 80.38 212 LYS A C 1
ATOM 1522 O O . LYS A 1 212 ? 5.994 -3.097 -81.689 1.00 80.38 212 LYS A O 1
ATOM 1527 N N . GLY A 1 213 ? 5.127 -5.169 -81.604 1.00 76.69 213 GLY A N 1
ATOM 1528 C CA . GLY A 1 213 ? 6.301 -5.854 -81.054 1.00 76.69 213 GLY A CA 1
ATOM 1529 C C . GLY A 1 213 ? 7.476 -6.022 -82.031 1.00 76.69 213 GLY A C 1
ATOM 1530 O O . GLY A 1 213 ? 8.546 -6.438 -81.599 1.00 76.69 213 GLY A O 1
ATOM 1531 N N . GLY A 1 214 ? 7.316 -5.690 -83.321 1.00 68.62 214 GLY A N 1
ATOM 1532 C CA . GLY A 1 214 ? 8.435 -5.525 -84.261 1.00 68.62 214 GLY A CA 1
ATOM 1533 C C . GLY A 1 214 ? 9.096 -6.813 -84.775 1.00 68.62 214 GLY A C 1
ATOM 1534 O O . GLY A 1 214 ? 10.244 -6.774 -85.211 1.00 68.62 214 GLY A O 1
ATOM 1535 N N . GLY A 1 215 ? 8.405 -7.957 -84.732 1.00 78.19 215 GLY A N 1
ATOM 1536 C CA . GLY A 1 215 ? 8.948 -9.240 -85.197 1.00 78.19 215 GLY A CA 1
ATOM 1537 C C . GLY A 1 215 ? 9.054 -9.373 -86.731 1.00 78.19 215 GLY A C 1
ATOM 1538 O O . GLY A 1 215 ? 8.334 -8.694 -87.466 1.00 78.19 215 GLY A O 1
ATOM 1539 N N . PRO A 1 216 ? 9.883 -10.303 -87.246 1.00 75.56 216 PRO A N 1
ATOM 1540 C CA . PRO A 1 216 ? 10.085 -10.507 -88.688 1.00 75.56 216 PRO A CA 1
ATOM 1541 C C . PRO A 1 216 ? 8.809 -10.898 -89.456 1.00 75.56 216 PRO A C 1
ATOM 1543 O O . PRO A 1 216 ? 8.741 -10.730 -90.671 1.00 75.56 216 PRO A O 1
ATOM 1546 N N . GLN A 1 217 ? 7.774 -11.380 -88.762 1.00 82.81 217 GLN A N 1
ATOM 1547 C CA . GLN A 1 217 ? 6.473 -11.720 -89.345 1.00 82.81 217 GLN A CA 1
ATOM 1548 C C . GLN A 1 217 ? 5.476 -10.547 -89.364 1.00 82.81 217 GLN A C 1
ATOM 1550 O O . GLN A 1 217 ? 4.335 -10.746 -89.772 1.00 82.81 217 GLN A O 1
ATOM 1555 N N . ALA A 1 218 ? 5.856 -9.324 -88.969 1.00 81.75 218 ALA A N 1
ATOM 1556 C CA . ALA A 1 218 ? 4.933 -8.185 -88.857 1.00 81.75 218 ALA A CA 1
ATOM 1557 C C . ALA A 1 218 ? 4.112 -7.931 -90.138 1.00 81.75 218 ALA A C 1
ATOM 1559 O O . ALA A 1 218 ? 2.899 -7.743 -90.070 1.00 81.75 218 ALA A O 1
ATOM 1560 N N . GLY A 1 219 ? 4.735 -8.022 -91.319 1.00 81.88 219 GLY A N 1
ATOM 1561 C CA . GLY A 1 219 ? 4.028 -7.871 -92.597 1.00 81.88 219 GLY A CA 1
ATOM 1562 C C . GLY A 1 219 ? 3.044 -9.008 -92.914 1.00 81.88 219 GLY A C 1
ATOM 1563 O O . GLY A 1 219 ? 2.065 -8.796 -93.624 1.00 81.88 219 GLY A O 1
ATOM 1564 N N . GLN A 1 220 ? 3.272 -10.215 -92.390 1.00 85.81 220 GLN A N 1
ATOM 1565 C CA . GLN A 1 220 ? 2.339 -11.344 -92.507 1.00 85.81 220 GLN A CA 1
ATOM 1566 C C . GLN A 1 220 ? 1.191 -11.206 -91.499 1.00 85.81 220 GLN A C 1
ATOM 1568 O O . GLN A 1 220 ? 0.041 -11.458 -91.845 1.00 85.81 220 GLN A O 1
ATOM 1573 N N . LEU A 1 221 ? 1.488 -10.740 -90.284 1.00 88.12 221 LEU A N 1
ATOM 1574 C CA . LEU A 1 221 ? 0.497 -10.459 -89.245 1.00 88.12 221 LEU A CA 1
ATOM 1575 C C . LEU A 1 221 ? -0.452 -9.324 -89.646 1.00 88.12 221 LEU A C 1
ATOM 1577 O O . LEU A 1 221 ? -1.644 -9.423 -89.377 1.00 88.12 221 LEU A O 1
ATOM 1581 N N . GLN A 1 222 ? 0.038 -8.300 -90.355 1.00 86.88 222 GLN A N 1
ATOM 1582 C CA . GLN A 1 222 ? -0.815 -7.252 -90.921 1.00 86.88 222 GLN A CA 1
ATOM 1583 C C . GLN A 1 222 ? -1.820 -7.834 -91.924 1.00 86.88 222 GLN A C 1
ATOM 1585 O O . GLN A 1 222 ? -3.010 -7.560 -91.834 1.00 86.88 222 GLN A O 1
ATOM 1590 N N . LYS A 1 223 ? -1.372 -8.730 -92.814 1.00 88.19 223 LYS A N 1
ATOM 1591 C CA . LYS A 1 223 ? -2.273 -9.413 -93.756 1.00 88.19 223 LYS A CA 1
ATOM 1592 C C . LYS A 1 223 ? -3.312 -10.279 -93.041 1.00 88.19 223 LYS A C 1
ATOM 1594 O O . LYS A 1 223 ? -4.443 -10.371 -93.504 1.00 88.19 223 LYS A O 1
ATOM 1599 N N . LEU A 1 224 ? -2.944 -10.921 -91.930 1.00 88.50 224 LEU A N 1
ATOM 1600 C CA . LEU A 1 224 ? -3.889 -11.683 -91.109 1.00 88.50 224 LEU A CA 1
ATOM 1601 C C . LEU A 1 224 ? -4.901 -10.774 -90.405 1.00 88.50 224 LEU A C 1
ATOM 1603 O O . LEU A 1 224 ? -6.066 -11.146 -90.320 1.00 88.50 224 LEU A O 1
ATOM 1607 N N . LEU A 1 225 ? -4.483 -9.591 -89.949 1.00 88.56 225 LEU A N 1
ATOM 1608 C CA . LEU A 1 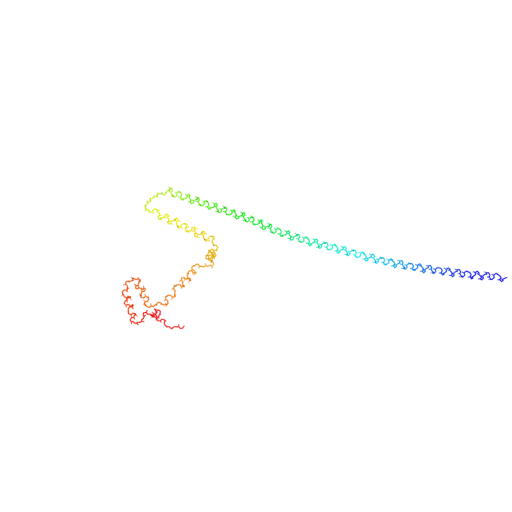225 ? -5.373 -8.588 -89.364 1.00 88.56 225 LEU A CA 1
ATOM 1609 C C . LEU A 1 225 ? -6.395 -8.091 -90.393 1.00 88.56 225 LEU A C 1
ATOM 1611 O O . LEU A 1 225 ? -7.590 -8.067 -90.106 1.00 88.56 225 LEU A O 1
ATOM 1615 N N . ASP A 1 226 ? -5.938 -7.777 -91.605 1.00 89.88 226 ASP A N 1
ATOM 1616 C CA . ASP A 1 226 ? -6.806 -7.316 -92.690 1.00 89.88 226 ASP A CA 1
ATOM 1617 C C . ASP A 1 226 ? -7.835 -8.402 -93.063 1.00 89.88 226 ASP A C 1
ATOM 1619 O O . ASP A 1 226 ? -9.031 -8.130 -93.162 1.00 89.88 226 ASP A O 1
ATOM 1623 N N . ARG A 1 227 ? -7.403 -9.670 -93.158 1.00 89.31 227 ARG A N 1
ATOM 1624 C CA . ARG A 1 227 ? -8.304 -10.810 -93.411 1.00 89.31 227 ARG A CA 1
ATOM 1625 C C . ARG A 1 227 ? -9.261 -11.100 -92.258 1.00 89.31 227 ARG A C 1
ATOM 1627 O O . ARG A 1 227 ? -10.415 -11.431 -92.507 1.00 89.31 227 ARG A O 1
ATOM 1634 N N . ALA A 1 228 ? -8.814 -10.981 -91.010 1.00 85.25 228 ALA A N 1
ATOM 1635 C CA . ALA A 1 228 ? -9.684 -11.140 -89.846 1.00 85.25 228 ALA A CA 1
ATOM 1636 C C . ALA A 1 228 ? -10.784 -10.065 -89.816 1.00 85.25 228 ALA A C 1
ATOM 1638 O O . ALA A 1 228 ? -11.912 -10.364 -89.424 1.00 85.25 228 ALA A O 1
ATOM 1639 N N . SER A 1 229 ? -10.477 -8.853 -90.292 1.00 85.25 229 SER A N 1
ATOM 1640 C CA . SER A 1 229 ? -11.438 -7.757 -90.449 1.00 85.25 229 SER A CA 1
ATOM 1641 C C . SER A 1 229 ? -12.464 -8.038 -91.543 1.00 85.25 229 SER A C 1
ATOM 1643 O O . SER A 1 229 ? -13.663 -7.945 -91.295 1.00 85.25 229 SER A O 1
ATOM 1645 N N . GLU A 1 230 ? -12.014 -8.481 -92.719 1.00 88.38 230 GLU A N 1
ATOM 1646 C CA . GLU A 1 230 ? -12.906 -8.869 -93.822 1.00 88.38 230 GLU A CA 1
ATOM 1647 C C . GLU A 1 230 ? -13.863 -10.010 -93.442 1.00 88.38 230 GLU A C 1
ATOM 1649 O O . GLU A 1 230 ? -15.007 -10.038 -93.891 1.00 88.38 230 GLU A O 1
ATOM 1654 N N . LEU A 1 231 ? -13.407 -10.945 -92.603 1.00 86.50 231 LEU A N 1
ATOM 1655 C CA . LEU A 1 231 ? -14.195 -12.086 -92.130 1.00 86.50 231 LEU A CA 1
ATOM 1656 C C . LEU A 1 231 ? -15.057 -11.771 -90.892 1.00 86.50 231 LEU A C 1
ATOM 1658 O O . LEU A 1 231 ? -15.771 -12.653 -90.419 1.00 86.50 231 LEU A O 1
ATOM 1662 N N . GLY A 1 232 ? -14.992 -10.549 -90.350 1.00 83.38 232 GLY A N 1
ATOM 1663 C CA . GLY A 1 232 ? -15.750 -10.140 -89.161 1.00 83.38 232 GLY A CA 1
ATOM 1664 C C . GLY A 1 232 ? -15.284 -10.782 -87.847 1.00 83.38 232 GLY A C 1
ATOM 1665 O O . GLY A 1 232 ? -16.011 -10.768 -86.859 1.00 83.38 232 GLY A O 1
ATOM 1666 N N . LEU A 1 233 ? -14.074 -11.347 -87.811 1.00 83.50 233 LEU A N 1
ATOM 1667 C CA . LEU A 1 233 ? -13.509 -12.034 -86.641 1.00 83.50 233 LEU A CA 1
ATOM 1668 C C . LEU A 1 233 ? -12.642 -11.118 -85.763 1.00 83.50 233 LEU A C 1
ATOM 1670 O O . LEU A 1 233 ? -12.199 -11.529 -84.691 1.00 83.50 233 LEU A O 1
ATOM 1674 N N . SER A 1 234 ? -12.412 -9.873 -86.188 1.00 79.19 234 SER A N 1
ATOM 1675 C CA . SER A 1 234 ? -11.565 -8.893 -85.494 1.00 79.19 234 SER A CA 1
ATOM 1676 C C . SER A 1 234 ? -11.951 -8.643 -84.039 1.00 79.19 234 SER A C 1
ATOM 1678 O O . SER A 1 234 ? -11.055 -8.527 -83.200 1.00 79.19 234 SER A O 1
ATOM 1680 N N . ASP A 1 235 ? -13.248 -8.592 -83.739 1.00 80.56 235 ASP A N 1
ATOM 1681 C CA . ASP A 1 235 ? -13.779 -8.310 -82.398 1.00 80.56 235 ASP A CA 1
ATOM 1682 C C . ASP A 1 235 ? -14.079 -9.585 -81.600 1.00 80.56 235 ASP A C 1
ATOM 1684 O O . ASP A 1 235 ? -14.549 -9.532 -80.465 1.00 80.56 235 ASP A O 1
ATOM 1688 N N . THR A 1 236 ? -13.779 -10.754 -82.173 1.00 81.44 236 THR A N 1
ATOM 1689 C CA . THR A 1 236 ? -13.959 -12.026 -81.478 1.00 81.44 236 THR A CA 1
ATOM 1690 C C . THR A 1 236 ? -12.852 -12.184 -80.431 1.00 81.44 236 THR A C 1
ATOM 1692 O O . THR A 1 236 ? -11.671 -12.021 -80.762 1.00 81.44 236 THR A O 1
ATOM 1695 N N . PRO A 1 237 ? -13.181 -12.509 -79.168 1.00 80.44 237 PRO A N 1
ATOM 1696 C CA . PRO A 1 237 ? -12.182 -12.866 -78.171 1.00 80.44 237 PRO A CA 1
ATOM 1697 C C . PRO A 1 237 ? -11.388 -14.081 -78.649 1.00 80.44 237 PRO A C 1
ATOM 1699 O O . PRO A 1 237 ? -11.971 -15.069 -79.097 1.00 80.44 237 PRO A O 1
ATOM 1702 N N . VAL A 1 238 ? -10.062 -14.054 -78.521 1.00 76.25 238 VAL A N 1
ATOM 1703 C CA . VAL A 1 238 ? -9.206 -15.180 -78.949 1.00 76.25 238 VAL A CA 1
ATOM 1704 C C . VAL A 1 238 ? -9.598 -16.485 -78.233 1.00 76.25 238 VAL A C 1
ATOM 1706 O O . VAL A 1 238 ? -9.505 -17.571 -78.802 1.00 76.25 238 VAL A O 1
ATOM 1709 N N . THR A 1 239 ? -10.126 -16.378 -77.013 1.00 74.31 239 THR A N 1
ATOM 1710 C CA . THR A 1 239 ? -10.669 -17.488 -76.215 1.00 74.31 239 THR A CA 1
ATOM 1711 C C . THR A 1 239 ? -11.879 -18.174 -76.859 1.00 74.31 239 THR A C 1
ATOM 1713 O O . THR A 1 239 ? -12.030 -19.383 -76.710 1.00 74.31 239 THR A O 1
ATOM 1716 N N . ALA A 1 240 ? -12.702 -17.452 -77.624 1.00 71.81 240 ALA A N 1
ATOM 1717 C CA . ALA A 1 240 ? -13.865 -18.012 -78.315 1.00 71.81 240 ALA A CA 1
ATOM 1718 C C . ALA A 1 240 ? -13.478 -18.840 -79.557 1.00 71.81 240 ALA A C 1
ATOM 1720 O O . ALA A 1 240 ? -14.212 -19.744 -79.949 1.00 71.81 240 ALA A O 1
ATOM 1721 N N . LEU A 1 241 ? -12.309 -18.574 -80.153 1.00 66.75 241 LEU A N 1
ATOM 1722 C CA . LEU A 1 241 ? -11.800 -19.303 -81.322 1.00 66.75 241 LEU A CA 1
ATOM 1723 C C . LEU A 1 241 ? -11.075 -20.603 -80.962 1.00 66.75 241 LEU A C 1
ATOM 1725 O O . LEU A 1 241 ? -10.954 -21.486 -81.806 1.00 66.75 241 LEU A O 1
ATOM 1729 N N . ASN A 1 242 ? -10.627 -20.753 -79.712 1.00 65.25 242 ASN A N 1
ATOM 1730 C CA . ASN A 1 242 ? -9.938 -21.955 -79.232 1.00 65.25 242 ASN A CA 1
ATOM 1731 C C . ASN A 1 242 ? -10.900 -23.122 -78.907 1.00 65.25 242 ASN A C 1
ATOM 1733 O O . ASN A 1 242 ? -10.525 -24.067 -78.219 1.00 65.25 242 ASN A O 1
ATOM 1737 N N . GLY A 1 243 ? -12.159 -23.055 -79.359 1.00 55.56 243 GLY A N 1
ATOM 1738 C CA . GLY A 1 243 ? -13.115 -24.157 -79.240 1.00 55.56 243 GLY A CA 1
ATOM 1739 C C . GLY A 1 243 ? -13.581 -24.487 -77.819 1.00 55.56 243 GLY A C 1
ATOM 1740 O O . GLY A 1 243 ? -14.231 -25.508 -77.630 1.00 55.56 243 GLY A O 1
ATOM 1741 N N . SER A 1 244 ? -13.329 -23.639 -76.820 1.00 48.72 244 SER A N 1
ATOM 1742 C CA . SER A 1 244 ? -13.965 -23.759 -75.503 1.00 48.72 244 SER A CA 1
ATOM 1743 C C . SER A 1 244 ? -15.278 -22.974 -75.482 1.00 48.72 244 SER A C 1
ATOM 1745 O O . SER A 1 244 ? -15.436 -22.002 -74.744 1.00 48.72 244 SER A O 1
ATOM 1747 N N . GLY A 1 245 ? -16.207 -23.367 -76.352 1.00 43.53 245 GLY A N 1
ATOM 1748 C CA . GLY A 1 245 ? -17.612 -23.021 -76.211 1.00 43.53 245 GLY A CA 1
ATOM 1749 C C . GLY A 1 245 ? -18.305 -24.080 -75.358 1.00 43.53 245 GLY A C 1
ATOM 1750 O O . GLY A 1 245 ? -18.259 -25.257 -75.695 1.00 43.53 245 GLY A O 1
ATOM 1751 N N . ALA A 1 246 ? -18.985 -23.627 -74.307 1.00 40.44 246 ALA A N 1
ATOM 1752 C CA . ALA A 1 246 ? -20.042 -24.338 -73.587 1.00 40.44 246 ALA A CA 1
ATOM 1753 C C . ALA A 1 246 ? -19.636 -25.545 -72.717 1.00 40.44 246 ALA A C 1
ATOM 1755 O O . ALA A 1 246 ? -19.741 -26.706 -73.101 1.00 40.44 246 ALA A O 1
ATOM 1756 N N . GLY A 1 247 ? -19.331 -25.244 -71.458 1.00 34.78 247 GLY A N 1
ATOM 1757 C CA . GLY A 1 247 ? -19.693 -26.083 -70.323 1.00 34.78 247 GLY A CA 1
ATOM 1758 C C . GLY A 1 247 ? -20.192 -25.155 -69.223 1.00 34.78 247 GLY A C 1
ATOM 1759 O O . GLY A 1 247 ? -19.451 -24.268 -68.810 1.00 34.78 247 GLY A O 1
ATOM 1760 N N . SER A 1 248 ? -21.464 -25.309 -68.862 1.00 36.38 248 SER A N 1
ATOM 1761 C CA . SER A 1 248 ? -22.087 -24.803 -67.631 1.00 36.38 248 SER A CA 1
ATOM 1762 C C . SER A 1 248 ? -21.183 -24.903 -66.407 1.00 36.38 248 SER A C 1
ATOM 1764 O O . SER A 1 248 ? -20.540 -25.972 -66.283 1.00 36.38 248 SER A O 1
#

Sequence (248 aa):
AEGARAAAEATEVRLKAEAEGARARALAEAEGAKAKGLAEAEGARAKGHADAEGAKAKALAEATAIGEKLKAEAAGLTEKAAAMAALDEASRGHEEYRLRLAAEKEIRLAGLETQRQVAEAQASVLATGLEHADIDIVGGDSVFFDRLVSSISLGKGVDGFVDNSRTAQALAKPWLDGSGSFTEDLSGILGSLGSADLRNLTVSALLMKQIKGGGPQAGQLQKLLDRASELGLSDTPVTALNGSGAGS

Foldseek 3Di:
DVVVVVVVVVVVVVVVVVVVVVVVVVVVVVVVVVVVVVVVVVVVVVVVVVVVVVVVVVVVVVVVVVVVVVVVVVVVVVVVVVVVVVVVVVVVVVVVVVVVVVVVVVVVVVVVVVVVVVVVVVVVVVVVCVVPDPDPPPPDPPPVVVVVVVVVVVVVVVVVCCVPDPVNCVVCVCVVVVVDDPVVVVCVVVVVVPPPVLQQQALLNVLVVVLVVPDPCNVVSVVVNVVCVVVVRRRPGPVVVVPPPDDD